Protein AF-0000000069201304 (afdb_homodimer)

Organism: Paramecium tetraurelia (NCBI:txid5888)

Nearest PDB structures (foldseek):
  6byj-assembly1_A  TM=9.116E-01  e=1.321E-05  Homo sapiens
  6gkf-assembly4_G  TM=9.014E-01  e=2.054E-05  Homo sapiens
  6gkf-assembly2_D  TM=9.172E-01  e=4.208E-05  Homo sapiens
  6fel-assembly2_C  TM=9.164E-01  e=5.248E-05  Homo sapiens
  6gkf-assembly1_B  TM=9.119E-01  e=4.700E-05  Homo sapiens

pLDDT: mean 78.88, std 18.24, range [38.09, 96.44]

Radius of gyration: 20.87 Å; Cα contacts (8 Å, |Δi|>4): 169; chains: 2; bounding box: 48×59×36 Å

Solvent-accessible surface area (backbone atoms only — not comparable to full-atom values): 13575 Å² total; per-residue (Å²): 129,52,73,63,56,48,31,52,50,49,28,52,52,22,55,73,35,67,36,26,65,59,16,38,55,32,43,50,52,50,56,66,71,66,61,84,72,51,74,66,53,49,49,48,46,50,50,21,56,52,55,50,39,41,60,38,53,50,22,47,54,48,48,50,54,52,49,55,60,42,67,74,39,92,74,56,76,60,53,64,61,56,56,65,50,46,58,69,49,41,56,63,48,49,56,45,62,67,60,47,64,69,78,78,62,66,82,67,52,68,65,54,56,50,51,51,54,56,49,73,67,105,129,53,72,64,56,48,30,52,50,48,28,51,52,22,55,74,33,66,34,25,66,61,16,39,57,32,41,51,52,50,55,67,71,67,62,84,72,52,74,66,53,50,50,49,46,51,51,20,55,51,56,49,38,41,60,40,52,50,23,48,54,47,48,51,54,52,49,55,60,41,66,74,40,91,74,54,74,60,52,64,59,56,57,67,50,46,59,69,48,42,57,62,48,49,56,46,63,66,60,46,64,68,78,79,59,64,80,66,52,68,67,55,54,51,52,50,54,56,49,72,66,105

Structure (mmCIF, N/CA/C/O backbone):
data_AF-0000000069201304-model_v1
#
loop_
_entity.id
_entity.type
_entity.pdbx_description
1 polymer 'Chromosome undetermined scaffold_72, whole genome shotgun sequence'
#
loop_
_atom_site.group_PDB
_atom_site.id
_atom_site.type_symbol
_atom_site.label_atom_id
_atom_site.label_alt_id
_atom_site.label_comp_id
_atom_site.label_asym_id
_atom_site.label_entity_id
_atom_site.label_seq_id
_atom_site.pdbx_PDB_ins_code
_atom_site.Cartn_x
_atom_site.Cartn_y
_atom_site.Cartn_z
_atom_site.occupancy
_atom_site.B_iso_or_equiv
_atom_site.auth_seq_id
_atom_site.auth_comp_id
_atom_site.auth_asym_id
_atom_site.auth_atom_id
_atom_site.pdbx_PDB_model_num
ATOM 1 N N . MET A 1 1 ? -2.043 -30.328 -8.5 1 76.69 1 MET A N 1
ATOM 2 C CA . MET A 1 1 ? -0.928 -29.391 -8.586 1 76.69 1 MET A CA 1
ATOM 3 C C . MET A 1 1 ? 0.011 -29.562 -7.395 1 76.69 1 MET A C 1
ATOM 5 O O . MET A 1 1 ? -0.436 -29.828 -6.277 1 76.69 1 MET A O 1
ATOM 9 N N . SER A 1 2 ? 1.269 -29.594 -7.656 1 85.69 2 SER A N 1
ATOM 10 C CA . SER A 1 2 ? 2.234 -29.703 -6.57 1 85.69 2 SER A CA 1
ATOM 11 C C . SER A 1 2 ? 2.217 -28.484 -5.672 1 85.69 2 SER A C 1
ATOM 13 O O . SER A 1 2 ? 1.702 -27.422 -6.059 1 85.69 2 SER A O 1
ATOM 15 N N . THR A 1 3 ? 2.662 -28.656 -4.457 1 87.88 3 THR A N 1
ATOM 16 C CA . THR A 1 3 ? 2.748 -27.547 -3.516 1 87.88 3 THR A CA 1
ATOM 17 C C . THR A 1 3 ? 3.586 -26.406 -4.098 1 87.88 3 THR A C 1
ATOM 19 O O . THR A 1 3 ? 3.232 -25.234 -3.957 1 87.88 3 THR A O 1
ATOM 22 N N . ARG A 1 4 ? 4.602 -26.797 -4.812 1 91.06 4 ARG A N 1
ATOM 23 C CA . ARG A 1 4 ? 5.488 -25.812 -5.43 1 91.06 4 ARG A CA 1
ATOM 24 C C . ARG A 1 4 ? 4.773 -25.047 -6.535 1 91.06 4 ARG A C 1
ATOM 26 O O . ARG A 1 4 ? 4.895 -23.828 -6.629 1 91.06 4 ARG A O 1
ATOM 33 N N . ASP A 1 5 ? 4.039 -25.781 -7.344 1 91.38 5 ASP A N 1
ATOM 34 C CA . ASP A 1 5 ? 3.277 -25.172 -8.43 1 91.38 5 ASP A CA 1
ATOM 35 C C . ASP A 1 5 ? 2.209 -24.219 -7.883 1 91.38 5 ASP A C 1
ATOM 37 O O . ASP A 1 5 ? 1.949 -23.172 -8.469 1 91.38 5 ASP A O 1
ATOM 41 N N . GLU A 1 6 ? 1.675 -24.625 -6.836 1 92.69 6 GLU A N 1
ATOM 42 C CA . GLU A 1 6 ? 0.649 -23.797 -6.207 1 92.69 6 GLU A CA 1
ATOM 43 C C . GLU A 1 6 ? 1.241 -22.5 -5.672 1 92.69 6 GLU A C 1
ATOM 45 O O . GLU A 1 6 ? 0.653 -21.422 -5.84 1 92.69 6 GLU A O 1
ATOM 50 N N . LEU A 1 7 ? 2.416 -22.625 -5.016 1 93.75 7 LEU A N 1
ATOM 51 C CA . LEU A 1 7 ? 3.092 -21.453 -4.484 1 93.75 7 LEU A CA 1
ATOM 52 C C . LEU A 1 7 ? 3.486 -20.5 -5.605 1 93.75 7 LEU A C 1
ATOM 54 O O . LEU A 1 7 ? 3.354 -19.281 -5.465 1 93.75 7 LEU A O 1
ATOM 58 N N . LEU A 1 8 ? 3.928 -21.094 -6.688 1 94.5 8 LEU A N 1
ATOM 59 C CA . LEU A 1 8 ? 4.297 -20.281 -7.844 1 94.5 8 LEU A CA 1
ATOM 60 C C . LEU A 1 8 ? 3.076 -19.578 -8.43 1 94.5 8 LEU A C 1
ATOM 62 O O . LEU A 1 8 ? 3.141 -18.406 -8.773 1 94.5 8 LEU A O 1
ATOM 66 N N . TYR A 1 9 ? 1.999 -20.312 -8.484 1 94.88 9 TYR A N 1
ATOM 67 C CA . TYR A 1 9 ? 0.748 -19.75 -8.969 1 94.88 9 TYR A CA 1
ATOM 68 C C . TYR A 1 9 ? 0.288 -18.594 -8.086 1 94.88 9 TYR A C 1
ATOM 70 O O . TYR A 1 9 ? -0.099 -17.531 -8.578 1 94.88 9 TYR A O 1
ATOM 78 N N . MET A 1 10 ? 0.343 -18.734 -6.84 1 95.31 10 MET A N 1
ATOM 79 C CA . MET A 1 10 ? -0.078 -17.719 -5.891 1 95.31 10 MET A CA 1
ATOM 80 C C . MET A 1 10 ? 0.832 -16.484 -5.977 1 95.31 10 MET A C 1
ATOM 82 O O . MET A 1 10 ? 0.366 -15.359 -5.859 1 95.31 10 MET A O 1
ATOM 86 N N . ALA A 1 11 ? 2.1 -16.719 -6.145 1 95.75 11 ALA A N 1
ATOM 87 C CA . ALA A 1 11 ? 3.043 -15.617 -6.312 1 95.75 11 ALA A CA 1
ATOM 88 C C . ALA A 1 11 ? 2.68 -14.766 -7.523 1 95.75 11 ALA A C 1
ATOM 90 O O . ALA A 1 11 ? 2.68 -13.539 -7.445 1 95.75 11 ALA A O 1
ATOM 91 N N . ARG A 1 12 ? 2.32 -15.422 -8.602 1 96.38 12 ARG A N 1
ATOM 92 C CA . ARG A 1 12 ? 1.931 -14.703 -9.812 1 96.38 12 ARG A CA 1
ATOM 93 C C . ARG A 1 12 ? 0.618 -13.961 -9.609 1 96.38 12 ARG A C 1
ATOM 95 O O . ARG A 1 12 ? 0.465 -12.82 -10.062 1 96.38 12 ARG A O 1
ATOM 102 N N . LEU A 1 13 ? -0.278 -14.594 -8.922 1 96.19 13 LEU A N 1
ATOM 103 C CA . LEU A 1 13 ? -1.578 -13.992 -8.648 1 96.19 13 LEU A CA 1
ATOM 104 C C . LEU A 1 13 ? -1.429 -12.742 -7.793 1 96.19 13 LEU A C 1
ATOM 106 O O . LEU A 1 13 ? -2.047 -11.711 -8.07 1 96.19 13 LEU A O 1
ATOM 110 N N . THR A 1 14 ? -0.611 -12.844 -6.781 1 96.31 14 THR A N 1
ATOM 111 C CA . THR A 1 14 ? -0.384 -11.711 -5.895 1 96.31 14 THR A CA 1
ATOM 112 C C . THR A 1 14 ? 0.365 -10.602 -6.617 1 96.31 14 THR A C 1
ATOM 114 O O . THR A 1 14 ? 0.143 -9.414 -6.344 1 96.31 14 THR A O 1
ATOM 117 N N . GLU A 1 15 ? 1.214 -10.938 -7.531 1 96.44 15 GLU A N 1
ATOM 118 C CA . GLU A 1 15 ? 1.892 -9.938 -8.352 1 96.44 15 GLU A CA 1
ATOM 119 C C . GLU A 1 15 ? 0.901 -9.18 -9.234 1 96.44 15 GLU A C 1
ATOM 121 O O . GLU A 1 15 ? 0.917 -7.949 -9.281 1 96.44 15 GLU A O 1
ATOM 126 N N . GLN A 1 16 ? 0.012 -9.922 -9.852 1 96.38 16 GLN A N 1
ATOM 127 C CA . GLN A 1 16 ? -0.978 -9.344 -10.758 1 96.38 16 GLN A CA 1
ATOM 128 C C . GLN A 1 16 ? -1.95 -8.445 -10 1 96.38 16 GLN A C 1
ATOM 130 O O . GLN A 1 16 ? -2.467 -7.473 -10.555 1 96.38 16 GLN A O 1
ATOM 135 N N . THR A 1 17 ? -2.131 -8.719 -8.758 1 95.19 17 THR A N 1
ATOM 136 C CA . THR A 1 17 ? -3.061 -7.949 -7.941 1 95.19 17 THR A CA 1
ATOM 137 C C . THR A 1 17 ? -2.314 -6.926 -7.09 1 95.19 17 THR A C 1
ATOM 139 O O . THR A 1 17 ? -2.916 -6.254 -6.25 1 95.19 17 THR A O 1
ATOM 142 N N . GLU A 1 18 ? -1.082 -6.887 -7.141 1 94.62 18 GLU A N 1
ATOM 143 C CA . GLU A 1 18 ? -0.193 -5.945 -6.465 1 94.62 18 GLU A CA 1
ATOM 144 C C . GLU A 1 18 ? -0.254 -6.113 -4.953 1 94.62 18 GLU A C 1
ATOM 146 O O . GLU A 1 18 ? -0.234 -5.129 -4.211 1 94.62 18 GLU A O 1
ATOM 151 N N . ARG A 1 19 ? -0.499 -7.332 -4.613 1 92.75 19 ARG A N 1
ATOM 152 C CA . ARG A 1 19 ? -0.417 -7.707 -3.205 1 92.75 19 ARG A CA 1
ATOM 153 C C . ARG A 1 19 ? 0.971 -8.234 -2.859 1 92.75 19 ARG A C 1
ATOM 155 O O . ARG A 1 19 ? 1.136 -9.43 -2.594 1 92.75 19 ARG A O 1
ATOM 162 N N . PHE A 1 20 ? 1.857 -7.285 -2.729 1 91.94 20 PHE A N 1
ATOM 163 C CA . PHE A 1 20 ? 3.266 -7.66 -2.693 1 91.94 20 PHE A CA 1
ATOM 164 C C . PHE A 1 20 ? 3.654 -8.188 -1.317 1 91.94 20 PHE A C 1
ATOM 166 O O . PHE A 1 20 ? 4.512 -9.062 -1.201 1 91.94 20 PHE A O 1
ATOM 173 N N . GLU A 1 21 ? 3.041 -7.699 -0.293 1 88 21 GLU A N 1
ATOM 174 C CA . GLU A 1 21 ? 3.32 -8.258 1.026 1 88 21 GLU A CA 1
ATOM 175 C C . GLU A 1 21 ? 2.932 -9.734 1.099 1 88 21 GLU A C 1
ATOM 177 O O . GLU A 1 21 ? 3.67 -10.547 1.651 1 88 21 GLU A O 1
ATOM 182 N N . ASP A 1 22 ? 1.854 -10.023 0.541 1 90.12 22 ASP A N 1
ATOM 183 C CA . ASP A 1 22 ? 1.429 -11.414 0.462 1 90.12 22 ASP A CA 1
ATOM 184 C C . ASP A 1 22 ? 2.344 -12.219 -0.46 1 90.12 22 ASP A C 1
ATOM 186 O O . ASP A 1 22 ? 2.646 -13.383 -0.185 1 90.12 22 ASP A O 1
ATOM 190 N N . MET A 1 23 ? 2.734 -11.547 -1.548 1 93 23 MET A N 1
ATOM 191 C CA . MET A 1 23 ? 3.637 -12.188 -2.5 1 93 23 MET A CA 1
ATOM 192 C C . MET A 1 23 ? 4.91 -12.656 -1.807 1 93 23 MET A C 1
ATOM 194 O O . MET A 1 23 ? 5.379 -13.773 -2.057 1 93 23 MET A O 1
ATOM 198 N N . VAL A 1 24 ? 5.383 -11.898 -0.886 1 90.81 24 VAL A N 1
ATOM 199 C CA . VAL A 1 24 ? 6.598 -12.227 -0.153 1 90.81 24 VAL A CA 1
ATOM 200 C C . VAL A 1 24 ? 6.387 -13.508 0.653 1 90.81 24 VAL A C 1
AT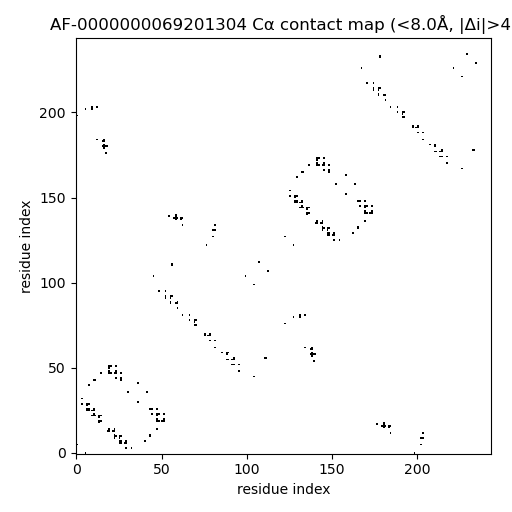OM 202 O O . VAL A 1 24 ? 7.258 -14.375 0.691 1 90.81 24 VAL A O 1
ATOM 205 N N . ASN A 1 25 ? 5.223 -13.578 1.246 1 90.62 25 ASN A N 1
ATOM 206 C CA . ASN A 1 25 ? 4.926 -14.75 2.059 1 90.62 25 ASN A CA 1
ATOM 207 C C . ASN A 1 25 ? 4.93 -16.031 1.223 1 90.62 25 ASN A C 1
ATOM 209 O O . ASN A 1 25 ? 5.473 -17.047 1.646 1 90.62 25 ASN A O 1
ATOM 213 N N . TYR A 1 26 ? 4.395 -15.977 0.011 1 92.88 26 TYR A N 1
ATOM 214 C CA . TYR A 1 26 ? 4.363 -17.141 -0.859 1 92.88 26 TYR A CA 1
ATOM 215 C C . TYR A 1 26 ? 5.754 -17.469 -1.385 1 92.88 26 TYR A C 1
ATOM 217 O O . TYR A 1 26 ? 6.129 -18.641 -1.485 1 92.88 26 TYR A O 1
ATOM 225 N N . ILE A 1 27 ? 6.535 -16.438 -1.734 1 91.25 27 ILE A N 1
ATOM 226 C CA . ILE A 1 27 ? 7.883 -16.625 -2.256 1 91.25 27 ILE A CA 1
ATOM 227 C C . ILE A 1 27 ? 8.781 -17.203 -1.164 1 91.25 27 ILE A C 1
ATOM 229 O O . ILE A 1 27 ? 9.617 -18.078 -1.433 1 91.25 27 ILE A O 1
ATOM 233 N N . LYS A 1 28 ? 8.586 -16.828 0.073 1 88.5 28 LYS A N 1
ATOM 234 C CA . LYS A 1 28 ? 9.336 -17.375 1.194 1 88.5 28 LYS A CA 1
ATOM 235 C C . LYS A 1 28 ? 9.078 -18.875 1.354 1 88.5 28 LYS A C 1
ATOM 237 O O . LYS A 1 28 ? 10 -19.656 1.599 1 88.5 28 LYS A O 1
ATOM 242 N N . GLN A 1 29 ? 7.848 -19.156 1.239 1 91.62 29 GLN A N 1
ATOM 243 C CA . GLN A 1 29 ? 7.48 -20.562 1.315 1 91.62 29 GLN A CA 1
ATOM 244 C C . GLN A 1 29 ? 8.094 -21.359 0.164 1 91.62 29 GLN A C 1
ATOM 246 O O . GLN A 1 29 ? 8.539 -22.484 0.351 1 91.62 29 GLN A O 1
ATOM 251 N N . LEU A 1 30 ? 8.094 -20.781 -1 1 90.06 30 LEU A N 1
ATOM 252 C CA . LEU A 1 30 ? 8.688 -21.406 -2.174 1 90.06 30 LEU A CA 1
ATOM 253 C C . LEU A 1 30 ? 10.172 -21.672 -1.95 1 90.06 30 LEU A C 1
ATOM 255 O O . LEU A 1 30 ? 10.672 -22.75 -2.293 1 90.06 30 LEU A O 1
ATOM 259 N N . VAL A 1 31 ? 10.844 -20.766 -1.388 1 87.69 31 VAL A N 1
ATOM 260 C CA . VAL A 1 31 ? 12.273 -20.891 -1.106 1 87.69 31 VAL A CA 1
ATOM 261 C C . VAL A 1 31 ? 12.5 -21.953 -0.037 1 87.69 31 VAL A C 1
ATOM 263 O O . VAL A 1 31 ? 13.477 -22.703 -0.099 1 87.69 31 VAL A O 1
ATOM 266 N N . SER A 1 32 ? 11.562 -22.016 0.907 1 87.88 32 SER A N 1
ATOM 267 C CA . SER A 1 32 ? 11.711 -22.906 2.047 1 87.88 32 SER A CA 1
ATOM 268 C C . SER A 1 32 ? 11.562 -24.359 1.624 1 87.88 32 SER A C 1
ATOM 270 O O . SER A 1 32 ? 11.961 -25.266 2.355 1 87.88 32 SER A O 1
ATOM 272 N N . VAL A 1 33 ? 10.984 -24.594 0.465 1 83.5 33 VAL A N 1
ATOM 273 C CA . VAL A 1 33 ? 10.844 -25.969 -0.035 1 83.5 33 VAL A CA 1
ATOM 274 C C . VAL A 1 33 ? 12.219 -26.578 -0.248 1 83.5 33 VAL A C 1
ATOM 276 O O . VAL A 1 33 ? 12.383 -27.797 -0.137 1 83.5 33 VAL A O 1
ATOM 279 N N . GLY A 1 34 ? 13.297 -25.797 -0.43 1 76.31 34 GLY A N 1
ATOM 280 C CA . GLY A 1 34 ? 14.672 -26.281 -0.396 1 76.31 34 GLY A CA 1
ATOM 281 C C . GLY A 1 34 ? 15.227 -26.609 -1.771 1 76.31 34 GLY A C 1
ATOM 282 O O . GLY A 1 34 ? 16.406 -26.953 -1.908 1 76.31 34 GLY A O 1
ATOM 283 N N . GLN A 1 35 ? 14.531 -26.594 -2.832 1 84.44 35 GLN A N 1
ATOM 284 C CA . GLN A 1 35 ? 15.023 -26.828 -4.184 1 84.44 35 GLN A CA 1
ATOM 285 C C . GLN A 1 35 ? 15.609 -25.562 -4.797 1 84.44 35 GLN A C 1
ATOM 287 O O . GLN A 1 35 ? 15.273 -24.453 -4.375 1 84.44 35 GLN A O 1
ATOM 292 N N . GLU A 1 36 ? 16.5 -25.781 -5.676 1 88.69 36 GLU A N 1
ATOM 293 C CA . GLU A 1 36 ? 17.047 -24.641 -6.402 1 88.69 36 GLU A CA 1
ATOM 294 C C . GLU A 1 36 ? 15.961 -23.891 -7.16 1 88.69 36 GLU A C 1
ATOM 296 O O . GLU A 1 36 ? 15.078 -24.5 -7.762 1 88.69 36 GLU A O 1
ATOM 301 N N . LEU A 1 37 ? 16.109 -22.625 -7.09 1 88.81 37 LEU A N 1
ATOM 302 C CA . LEU A 1 37 ? 15.117 -21.781 -7.754 1 88.81 37 LEU A CA 1
ATOM 303 C C . LEU A 1 37 ? 15.406 -21.688 -9.25 1 88.81 37 LEU A C 1
ATOM 305 O O . LEU A 1 37 ? 16.562 -21.562 -9.656 1 88.81 37 LEU A O 1
ATOM 309 N N . SER A 1 38 ? 14.344 -21.828 -10.062 1 90.88 38 SER A N 1
ATOM 310 C CA . SER A 1 38 ? 14.469 -21.531 -11.484 1 90.88 38 SER A CA 1
ATOM 311 C C . SER A 1 38 ? 14.711 -20.047 -11.727 1 90.88 38 SER A C 1
ATOM 313 O O . SER A 1 38 ? 14.609 -19.234 -10.805 1 90.88 38 SER A O 1
ATOM 315 N N . VAL A 1 39 ? 14.992 -19.688 -12.953 1 91.94 39 VAL A N 1
ATOM 316 C CA . VAL A 1 39 ? 15.219 -18.297 -13.32 1 91.94 39 VAL A CA 1
ATOM 317 C C . VAL A 1 39 ? 13.953 -17.484 -13.062 1 91.94 39 VAL A C 1
ATOM 319 O O . VAL A 1 39 ? 14.016 -16.391 -12.492 1 91.94 39 VAL A O 1
ATOM 322 N N . GLU A 1 40 ? 12.875 -18 -13.312 1 92.06 40 GLU A N 1
ATOM 323 C CA . GLU A 1 40 ? 11.594 -17.344 -13.117 1 92.06 40 GLU A CA 1
ATOM 324 C C . GLU A 1 40 ? 11.305 -17.125 -11.633 1 92.06 40 GLU A C 1
ATOM 326 O O . GLU A 1 40 ? 10.867 -16.047 -11.227 1 92.06 40 GLU A O 1
ATOM 331 N N . GLU A 1 41 ? 11.586 -18.078 -10.891 1 88.81 41 GLU A N 1
ATOM 332 C CA . GLU A 1 41 ? 11.344 -18 -9.453 1 88.81 41 GLU A CA 1
ATOM 333 C C . GLU A 1 41 ? 12.258 -16.969 -8.789 1 88.81 41 GLU A C 1
ATOM 335 O O . GLU A 1 41 ? 11.828 -16.234 -7.898 1 88.81 41 GLU A O 1
ATOM 340 N N . ARG A 1 42 ? 13.453 -16.938 -9.266 1 90.19 42 ARG A N 1
ATOM 341 C CA . ARG A 1 42 ? 14.391 -15.93 -8.766 1 90.19 42 ARG A CA 1
ATOM 342 C C . ARG A 1 42 ? 13.914 -14.523 -9.102 1 90.19 42 ARG A C 1
ATOM 344 O O . ARG A 1 42 ? 14 -13.617 -8.273 1 90.19 42 ARG A O 1
ATOM 351 N N . ASN A 1 43 ? 13.43 -14.438 -10.266 1 91.75 43 ASN A N 1
ATOM 352 C CA . ASN A 1 43 ? 12.898 -13.141 -10.688 1 91.75 43 ASN A CA 1
ATOM 353 C C . ASN A 1 43 ? 11.695 -12.734 -9.836 1 91.75 43 ASN A C 1
ATOM 355 O O . ASN A 1 43 ? 11.578 -11.57 -9.438 1 91.75 43 ASN A O 1
ATOM 359 N N . LEU A 1 44 ? 10.859 -13.656 -9.531 1 92.81 44 LEU A N 1
ATOM 360 C CA . LEU A 1 44 ? 9.672 -13.383 -8.727 1 92.81 44 LEU A CA 1
ATOM 361 C C . LEU A 1 44 ? 10.062 -13 -7.305 1 92.81 44 LEU A C 1
ATOM 363 O O . LEU A 1 44 ? 9.438 -12.133 -6.695 1 92.81 44 LEU A O 1
ATOM 367 N N . LEU A 1 45 ? 11.047 -13.68 -6.816 1 89.56 45 LEU A N 1
ATOM 368 C CA . LEU A 1 45 ? 11.578 -13.359 -5.496 1 89.56 45 LEU A CA 1
ATOM 369 C C . LEU A 1 45 ? 12.062 -11.914 -5.441 1 89.56 45 LEU A C 1
ATOM 371 O O . LEU A 1 45 ? 11.711 -11.172 -4.523 1 89.56 45 LEU A O 1
ATOM 375 N N . SER A 1 46 ? 12.727 -11.531 -6.445 1 88.5 46 SER A N 1
ATOM 376 C CA . SER A 1 46 ? 13.242 -10.172 -6.531 1 88.5 46 SER A CA 1
ATOM 377 C C . SER A 1 46 ? 12.102 -9.156 -6.621 1 88.5 46 SER A C 1
ATOM 379 O O . SER A 1 46 ? 12.117 -8.141 -5.926 1 88.5 46 SER A O 1
ATOM 381 N N . VAL A 1 47 ? 11.172 -9.477 -7.422 1 92.75 47 VAL A N 1
ATOM 382 C CA . VAL A 1 47 ? 10.031 -8.594 -7.637 1 92.75 47 VAL A CA 1
ATOM 383 C C . VAL A 1 47 ? 9.25 -8.43 -6.332 1 92.75 47 VAL A C 1
ATOM 385 O O . VAL A 1 47 ? 8.883 -7.316 -5.957 1 92.75 47 VAL A O 1
ATOM 388 N N . ALA A 1 48 ? 9.055 -9.469 -5.609 1 90.62 48 ALA A N 1
ATOM 389 C CA . ALA A 1 48 ? 8.289 -9.453 -4.363 1 90.62 48 ALA A CA 1
ATOM 390 C C . ALA A 1 48 ? 8.93 -8.516 -3.34 1 90.62 48 ALA A C 1
ATOM 392 O O . ALA A 1 48 ? 8.258 -7.645 -2.787 1 90.62 48 ALA A O 1
ATOM 393 N N . TYR A 1 49 ? 10.172 -8.617 -3.225 1 85.06 49 TYR A N 1
ATOM 394 C CA . TYR A 1 49 ? 10.859 -7.832 -2.205 1 85.06 49 TYR A CA 1
ATOM 395 C C . TYR A 1 49 ? 10.992 -6.379 -2.637 1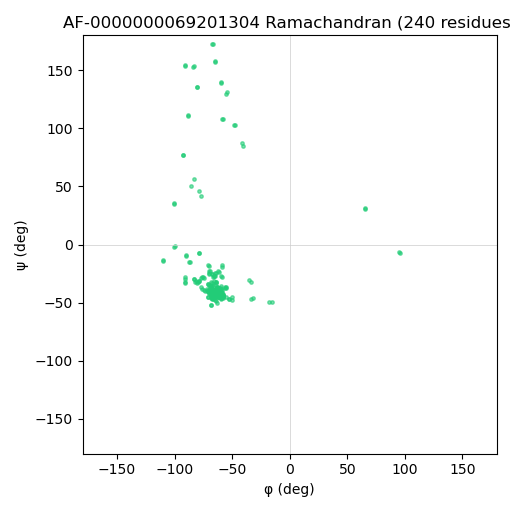 85.06 49 TYR A C 1
ATOM 397 O O . TYR A 1 49 ? 10.82 -5.465 -1.824 1 85.06 49 TYR A O 1
ATOM 405 N N . LYS A 1 50 ? 11.227 -6.195 -3.84 1 87.25 50 LYS A N 1
ATOM 406 C CA . LYS A 1 50 ? 11.375 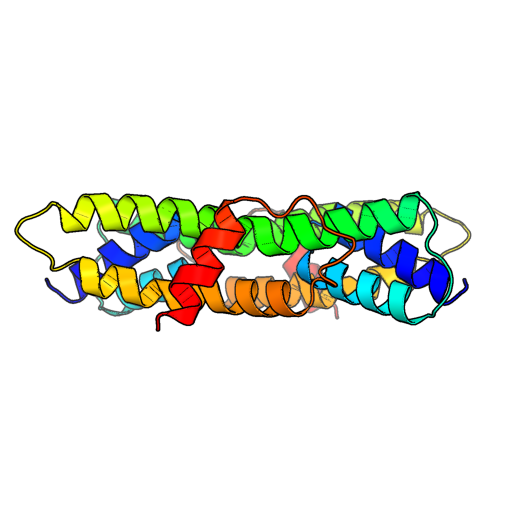-4.84 -4.359 1 87.25 50 LYS A CA 1
ATOM 407 C C . LYS A 1 50 ? 10.094 -4.031 -4.172 1 87.25 50 LYS A C 1
ATOM 409 O O . LYS A 1 50 ? 10.125 -2.918 -3.646 1 87.25 50 LYS A O 1
ATOM 414 N N . ASN A 1 51 ? 9 -4.625 -4.461 1 90.56 51 ASN A N 1
ATOM 415 C CA . ASN A 1 51 ? 7.727 -3.91 -4.441 1 90.56 51 ASN A CA 1
ATOM 416 C C . ASN A 1 51 ? 7.145 -3.84 -3.031 1 90.56 51 ASN A C 1
ATOM 418 O O . ASN A 1 51 ? 6.434 -2.889 -2.695 1 90.56 51 ASN A O 1
ATOM 422 N N . SER A 1 52 ? 7.473 -4.848 -2.262 1 87.62 52 SER A N 1
ATOM 423 C CA . SER A 1 52 ? 6.953 -4.832 -0.898 1 87.62 52 SER A CA 1
ATOM 424 C C . SER A 1 52 ? 7.52 -3.664 -0.103 1 87.62 52 SER A C 1
ATOM 426 O O . SER A 1 52 ? 6.871 -3.154 0.812 1 87.62 52 SER A O 1
ATOM 428 N N . ILE A 1 53 ? 8.688 -3.164 -0.488 1 85.44 53 ILE A N 1
ATOM 429 C CA . ILE A 1 53 ? 9.312 -2.109 0.301 1 85.44 53 ILE A CA 1
ATOM 430 C C . ILE A 1 53 ? 9.281 -0.795 -0.477 1 85.44 53 ILE A C 1
ATOM 432 O O . ILE A 1 53 ? 9.516 0.275 0.089 1 85.44 53 ILE A O 1
ATOM 436 N N . GLY A 1 54 ? 8.984 -0.933 -1.708 1 88 54 GLY A N 1
ATOM 437 C CA . GLY A 1 54 ? 9.062 0.227 -2.582 1 88 54 GLY A CA 1
ATOM 438 C C . GLY A 1 54 ? 8.289 1.423 -2.061 1 88 54 GLY A C 1
ATOM 439 O O . GLY A 1 54 ? 8.805 2.543 -2.045 1 88 54 GLY A O 1
ATOM 440 N N . GLY A 1 55 ? 7.055 1.201 -1.626 1 87.88 55 GLY A N 1
ATOM 441 C CA . GLY A 1 55 ? 6.254 2.283 -1.078 1 87.88 55 GLY A CA 1
ATOM 442 C C . GLY A 1 55 ? 6.891 2.943 0.132 1 87.88 55 GLY A C 1
ATOM 443 O O . GLY A 1 55 ? 6.871 4.168 0.258 1 87.88 55 GLY A O 1
ATOM 444 N N . ARG A 1 56 ? 7.406 2.211 0.905 1 86.12 56 ARG A N 1
ATOM 445 C CA . ARG A 1 56 ? 8.031 2.729 2.117 1 86.12 56 ARG A CA 1
ATOM 446 C C . ARG A 1 56 ? 9.305 3.494 1.79 1 86.12 56 ARG A C 1
ATOM 448 O O . ARG A 1 56 ? 9.594 4.527 2.4 1 86.12 56 ARG A O 1
ATOM 455 N N . ARG A 1 57 ? 10.023 2.955 0.869 1 84.94 57 ARG A N 1
ATOM 456 C CA . ARG A 1 57 ? 11.234 3.646 0.43 1 84.94 57 ARG A CA 1
ATOM 457 C C . ARG A 1 57 ? 10.898 5.027 -0.125 1 84.94 57 ARG A C 1
ATOM 459 O O . ARG A 1 57 ? 11.547 6.016 0.227 1 84.94 57 ARG A O 1
ATOM 466 N N . THR A 1 58 ? 9.898 4.992 -0.945 1 91.06 58 THR A N 1
ATOM 467 C CA . THR A 1 58 ? 9.461 6.254 -1.531 1 91.06 58 THR A CA 1
ATOM 468 C C . THR A 1 58 ? 8.977 7.215 -0.449 1 91.06 58 THR A C 1
ATOM 470 O O . THR A 1 58 ? 9.336 8.391 -0.449 1 91.06 58 THR A O 1
ATOM 473 N N . ALA A 1 59 ? 8.195 6.707 0.442 1 91.75 59 ALA A N 1
ATOM 474 C CA . ALA A 1 59 ? 7.68 7.512 1.546 1 91.75 59 ALA A CA 1
ATOM 475 C C . ALA A 1 59 ? 8.82 8.094 2.379 1 91.75 59 ALA A C 1
ATOM 477 O O . ALA A 1 59 ? 8.781 9.258 2.766 1 91.75 59 ALA A O 1
ATOM 478 N N . TRP A 1 60 ? 9.758 7.348 2.543 1 88.88 60 TRP A N 1
ATOM 479 C CA . TRP A 1 60 ? 10.906 7.773 3.34 1 88.88 60 TRP A CA 1
ATOM 480 C C . TRP A 1 60 ? 11.664 8.898 2.645 1 88.88 60 TRP A C 1
ATOM 482 O O . TRP A 1 60 ? 12.062 9.875 3.283 1 88.88 60 TRP A O 1
ATOM 492 N N . ARG A 1 61 ? 11.859 8.688 1.428 1 91.94 61 ARG A N 1
ATOM 493 C CA . ARG A 1 61 ? 12.562 9.711 0.661 1 91.94 61 ARG A CA 1
ATOM 494 C C . ARG A 1 61 ? 11.812 11.039 0.716 1 91.94 61 ARG A C 1
ATOM 496 O O . ARG A 1 61 ? 12.414 12.086 0.965 1 91.94 61 ARG A O 1
ATOM 503 N N . VAL A 1 62 ? 10.516 11 0.531 1 95.44 62 VAL A N 1
ATOM 504 C CA . VAL A 1 62 ? 9.68 12.195 0.542 1 95.44 62 VAL A CA 1
ATOM 505 C C . VAL A 1 62 ? 9.695 12.82 1.934 1 95.44 62 VAL A C 1
ATOM 507 O O . VAL A 1 62 ? 9.883 14.031 2.074 1 95.44 62 VAL A O 1
ATOM 510 N N . LEU A 1 63 ? 9.586 11.984 2.908 1 93.06 63 LEU A N 1
ATOM 511 C CA . LEU A 1 63 ? 9.555 12.461 4.289 1 93.06 63 LEU A CA 1
ATOM 512 C C . LEU A 1 63 ? 10.867 13.148 4.66 1 93.06 63 LEU A C 1
ATOM 514 O O . LEU A 1 63 ? 10.859 14.195 5.305 1 93.06 63 LEU A O 1
ATOM 518 N N . SER A 1 64 ? 11.938 12.578 4.258 1 89.44 64 SER A N 1
ATOM 519 C CA . SER A 1 64 ? 13.258 13.133 4.535 1 89.44 64 SER A CA 1
ATOM 520 C C . SER A 1 64 ? 13.414 14.508 3.889 1 89.44 64 SER A C 1
ATOM 522 O O . SER A 1 64 ? 13.977 15.422 4.496 1 89.44 64 SER A O 1
ATOM 524 N N . SER A 1 65 ? 12.953 14.594 2.688 1 93.44 65 SER A N 1
ATOM 525 C CA . SER A 1 65 ? 13.008 15.867 1.979 1 93.44 65 SER A CA 1
ATOM 526 C C . SER A 1 65 ? 12.219 16.938 2.713 1 93.44 65 SER A C 1
ATOM 528 O O . SER A 1 65 ? 12.695 18.078 2.871 1 93.44 65 SER A O 1
ATOM 530 N N . ILE A 1 66 ? 11.062 16.656 3.166 1 94 66 ILE A N 1
ATOM 531 C CA . ILE A 1 66 ? 10.203 17.594 3.883 1 94 66 ILE A CA 1
ATOM 532 C C . ILE A 1 66 ? 10.859 17.984 5.207 1 94 66 ILE A C 1
ATOM 534 O O . ILE A 1 66 ? 10.828 19.141 5.602 1 94 66 ILE A O 1
ATOM 538 N N . GLU A 1 67 ? 11.359 16.969 5.871 1 91.5 67 GLU A N 1
ATOM 539 C CA . GLU A 1 67 ? 12.023 17.219 7.148 1 91.5 67 GLU A CA 1
ATOM 540 C C . GLU A 1 67 ? 13.188 18.188 6.984 1 91.5 67 GLU A C 1
ATOM 542 O O . GLU A 1 67 ? 13.359 19.094 7.797 1 91.5 67 GLU A O 1
ATOM 547 N N . ASN A 1 68 ? 13.969 18 5.969 1 91.19 68 ASN A N 1
ATOM 548 C CA . ASN A 1 68 ? 15.109 18.875 5.691 1 91.19 68 ASN A CA 1
ATOM 549 C C . ASN A 1 68 ? 14.656 20.312 5.441 1 91.19 68 ASN A C 1
ATOM 551 O O . ASN A 1 68 ? 15.297 21.25 5.914 1 91.19 68 ASN A O 1
ATOM 555 N N . LYS A 1 69 ? 13.57 20.469 4.672 1 91.69 69 LYS A N 1
ATOM 556 C CA . LYS A 1 69 ? 13.016 21.797 4.402 1 91.69 69 LYS A CA 1
ATOM 557 C C . LYS A 1 69 ? 12.523 22.453 5.688 1 91.69 69 LYS A C 1
ATOM 559 O O . LYS A 1 69 ? 12.695 23.672 5.879 1 91.69 69 LYS A O 1
ATOM 564 N N . GLU A 1 70 ? 12 21.672 6.52 1 91.69 70 GLU A N 1
ATOM 565 C CA . GLU A 1 70 ? 11.477 22.172 7.785 1 91.69 70 GLU A CA 1
ATOM 566 C C . GLU A 1 70 ? 12.609 22.531 8.742 1 91.69 70 GLU A C 1
ATOM 568 O O . GLU A 1 70 ? 12.484 23.484 9.523 1 91.69 70 GLU A O 1
ATOM 573 N N . GLU A 1 71 ? 13.602 21.75 8.773 1 88.81 71 GLU A N 1
ATOM 574 C CA . GLU A 1 71 ? 14.742 21.984 9.641 1 88.81 71 GLU A CA 1
ATOM 575 C C . GLU A 1 71 ? 15.391 23.344 9.352 1 88.81 71 GLU A C 1
ATOM 577 O O . GLU A 1 71 ? 15.953 23.969 10.25 1 88.81 71 GLU A O 1
ATOM 582 N N . GLY A 1 72 ? 15.281 23.812 8.141 1 85.31 72 GLY A N 1
ATOM 583 C CA . GLY A 1 72 ? 15.859 25.078 7.75 1 85.31 72 GLY A CA 1
ATOM 584 C C . GLY A 1 72 ? 15.031 26.281 8.195 1 85.31 72 GLY A C 1
ATOM 585 O O . GLY A 1 72 ? 15.508 27.422 8.164 1 85.31 72 GLY A O 1
ATOM 586 N N . LYS A 1 73 ? 13.852 25.969 8.727 1 85.62 73 LYS A N 1
ATOM 587 C CA . LYS A 1 73 ? 12.969 27.047 9.148 1 85.62 73 LYS A CA 1
ATOM 588 C C . LYS A 1 73 ? 13.211 27.422 10.609 1 85.62 73 LYS A C 1
ATOM 590 O O . LYS A 1 73 ? 13.758 26.625 11.375 1 85.62 73 LYS A O 1
ATOM 595 N N . VAL A 1 74 ? 12.891 28.641 10.922 1 81.94 74 VAL A N 1
ATOM 596 C CA . VAL A 1 74 ? 13.062 29.156 12.281 1 81.94 74 VAL A CA 1
ATOM 597 C C . VAL A 1 74 ? 12.086 28.453 13.219 1 81.94 74 VAL A C 1
ATOM 599 O O . VAL A 1 74 ? 12.477 28 14.297 1 81.94 74 VAL A O 1
ATOM 602 N N . GLN A 1 75 ? 10.727 28.328 12.812 1 76.75 75 GLN A N 1
ATOM 603 C CA . GLN A 1 75 ? 9.703 27.641 13.594 1 76.75 75 GLN A CA 1
ATOM 604 C C . GLN A 1 75 ? 9.664 26.156 13.25 1 76.75 75 GLN A C 1
ATOM 606 O O . GLN A 1 75 ? 9.32 25.781 12.125 1 76.75 75 GLN A O 1
ATOM 611 N N . LYS A 1 76 ? 10.102 25.375 14.266 1 78.19 76 LYS A N 1
ATOM 612 C CA . LYS A 1 76 ? 10.258 23.938 14.039 1 78.19 76 LYS A CA 1
ATOM 613 C C . LYS A 1 76 ? 9.07 23.156 14.609 1 78.19 76 LYS A C 1
ATOM 615 O O . LYS A 1 76 ? 9.242 22.047 15.117 1 78.19 76 LYS A O 1
ATOM 620 N N . SER A 1 77 ? 7.922 23.781 14.508 1 81.81 77 SER A N 1
ATOM 621 C CA . SER A 1 77 ? 6.746 23.188 15.133 1 81.81 77 SER A CA 1
ATOM 622 C C . SER A 1 77 ? 6.348 21.891 14.438 1 81.81 77 SER A C 1
ATOM 624 O O . SER A 1 77 ? 5.828 20.969 15.07 1 81.81 77 SER A O 1
ATOM 626 N N . HIS A 1 78 ? 6.766 21.844 13.156 1 90.5 78 HIS A N 1
ATOM 627 C CA . HIS A 1 78 ? 6.289 20.703 12.375 1 90.5 78 HIS A CA 1
ATOM 628 C C . HIS A 1 78 ? 7.246 19.516 12.484 1 90.5 78 HIS A C 1
ATOM 630 O O . HIS A 1 78 ? 6.887 18.391 12.156 1 90.5 78 HIS A O 1
ATOM 636 N N . ILE A 1 79 ? 8.406 19.766 13.062 1 89.75 79 ILE A N 1
ATOM 637 C CA . ILE A 1 79 ? 9.438 18.734 13.094 1 89.75 79 ILE A CA 1
ATOM 638 C C . ILE A 1 79 ? 8.969 17.562 13.961 1 89.75 79 ILE A C 1
ATOM 640 O O . ILE A 1 79 ? 9.148 16.391 13.602 1 89.75 79 ILE A O 1
ATOM 644 N N . LEU A 1 80 ? 8.43 17.859 15.039 1 87.81 80 LEU A N 1
ATOM 645 C CA . LEU A 1 80 ? 7.945 16.828 15.945 1 87.81 80 LEU A CA 1
ATOM 646 C C . LEU A 1 80 ? 6.852 15.992 15.281 1 87.81 80 LEU A C 1
ATOM 648 O O . LEU A 1 80 ? 6.781 14.781 15.484 1 87.81 80 LEU A O 1
ATOM 652 N N . LEU A 1 81 ? 6.012 16.641 14.523 1 90.44 81 LEU A N 1
ATOM 653 C CA . LEU A 1 81 ? 4.934 15.945 13.828 1 90.44 81 LEU A CA 1
ATOM 654 C C . LEU A 1 81 ? 5.484 15.023 12.75 1 90.44 81 LEU A C 1
ATOM 656 O O . LEU A 1 81 ? 5.02 13.891 12.594 1 90.44 81 LEU A O 1
ATOM 660 N N . ILE A 1 82 ? 6.453 15.5 12.086 1 92.88 82 ILE A N 1
ATOM 661 C CA . ILE A 1 82 ? 7.105 14.719 11.039 1 92.88 82 ILE A CA 1
ATOM 662 C C . ILE A 1 82 ? 7.719 13.461 11.648 1 92.88 82 ILE A C 1
ATOM 664 O O . ILE A 1 82 ? 7.594 12.367 11.094 1 92.88 82 ILE A O 1
ATOM 668 N N . GLN A 1 83 ? 8.25 13.578 12.805 1 88.5 83 GLN A N 1
ATOM 669 C CA . GLN A 1 83 ? 8.93 12.477 13.477 1 88.5 83 GLN A CA 1
ATOM 670 C C . GLN A 1 83 ? 7.938 11.398 13.906 1 88.5 83 GLN A C 1
ATOM 672 O O . GLN A 1 83 ? 8.297 10.234 14.039 1 88.5 83 GLN A O 1
ATOM 677 N N . LYS A 1 84 ? 6.742 11.719 14.047 1 86.81 84 LYS A N 1
ATOM 678 C CA . LYS A 1 84 ? 5.711 10.766 14.445 1 86.81 84 LYS A CA 1
ATOM 679 C C . LYS A 1 84 ? 5.418 9.773 13.328 1 86.81 84 LYS A C 1
ATOM 681 O O . LYS A 1 84 ? 4.926 8.672 13.586 1 86.81 84 LYS A O 1
ATOM 686 N N . LEU A 1 85 ? 5.688 10.188 12.156 1 87.56 85 LEU A N 1
ATOM 687 C CA . LEU A 1 85 ? 5.352 9.336 11.023 1 87.56 85 LEU A CA 1
ATOM 688 C C . LEU A 1 85 ? 6.484 8.359 10.719 1 87.56 85 LEU A C 1
ATOM 690 O O . LEU A 1 85 ? 6.27 7.336 10.062 1 87.56 85 LEU A O 1
ATOM 694 N N . VAL A 1 86 ? 7.625 8.578 11.234 1 84.81 86 VAL A N 1
ATOM 695 C CA . VAL A 1 86 ? 8.852 7.855 10.891 1 84.81 86 VAL A CA 1
ATOM 696 C C . VAL A 1 86 ? 8.727 6.398 11.328 1 84.81 86 VAL A C 1
ATOM 698 O O . VAL A 1 86 ? 8.992 5.484 10.539 1 84.81 86 VAL A O 1
ATOM 701 N N . PRO A 1 87 ? 8.258 6.137 12.461 1 79.5 87 PRO A N 1
ATOM 702 C CA . PRO A 1 87 ? 8.172 4.742 12.898 1 79.5 87 PRO A CA 1
ATOM 703 C C . PRO A 1 87 ? 7.23 3.904 12.039 1 79.5 87 PRO A C 1
ATOM 705 O O . PRO A 1 87 ? 7.496 2.723 11.797 1 79.5 87 PRO A O 1
ATOM 708 N N . TYR A 1 88 ? 6.238 4.516 11.57 1 76.19 88 TYR A N 1
ATOM 709 C CA . TYR A 1 88 ? 5.281 3.793 10.742 1 76.19 88 TYR A CA 1
ATOM 710 C C . TYR A 1 88 ? 5.898 3.402 9.406 1 76.19 88 TYR A C 1
ATOM 712 O O . TYR A 1 88 ? 5.684 2.291 8.914 1 76.19 88 TYR A O 1
ATOM 720 N N . ILE A 1 89 ? 6.617 4.293 8.953 1 82 89 ILE A N 1
ATOM 721 C CA . ILE A 1 89 ? 7.227 4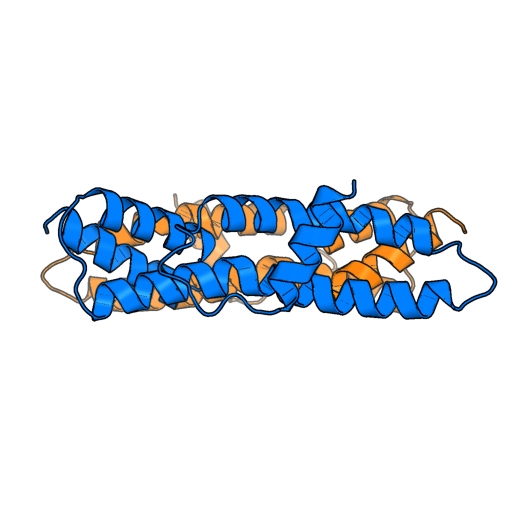.086 7.641 1 82 89 ILE A CA 1
ATOM 722 C C . ILE A 1 89 ? 8.383 3.102 7.758 1 82 89 ILE A C 1
ATOM 724 O O . ILE A 1 89 ? 8.547 2.219 6.914 1 82 89 ILE A O 1
ATOM 728 N N . ASN A 1 90 ? 9.016 3.051 8.938 1 75.44 90 ASN A N 1
ATOM 729 C CA . ASN A 1 90 ? 10.242 2.279 9.109 1 75.44 90 ASN A CA 1
ATOM 730 C C . ASN A 1 90 ? 9.945 0.85 9.555 1 75.44 90 ASN A C 1
ATOM 732 O O . ASN A 1 90 ? 10.727 -0.063 9.289 1 75.44 90 ASN A O 1
ATOM 736 N N . SER A 1 91 ? 8.953 0.684 10.281 1 71.75 91 SER A N 1
ATOM 737 C CA . SER A 1 91 ? 8.695 -0.636 10.844 1 71.75 91 SER A CA 1
ATOM 738 C C . SER A 1 91 ? 8.742 -1.718 9.773 1 71.75 91 SER A C 1
ATOM 740 O O . SER A 1 91 ? 9.352 -2.77 9.969 1 71.75 91 SER A O 1
ATOM 742 N N . SER A 1 92 ? 8.125 -1.56 8.68 1 62.5 92 SER A N 1
ATOM 743 C CA . SER A 1 92 ? 8.062 -2.602 7.66 1 62.5 92 SER A CA 1
ATOM 744 C C . SER A 1 92 ? 9.391 -2.738 6.922 1 62.5 92 SER A C 1
ATOM 746 O O . SER A 1 92 ? 9.773 -3.838 6.52 1 62.5 92 SER A O 1
ATOM 748 N N . LEU A 1 93 ? 10.086 -1.706 6.848 1 62.59 93 LEU A N 1
ATOM 749 C CA . LEU A 1 93 ? 11.359 -1.664 6.148 1 62.59 93 LEU A CA 1
ATOM 750 C C . LEU A 1 93 ? 12.414 -2.469 6.898 1 62.59 93 LEU A C 1
ATOM 752 O O . LEU A 1 93 ? 13.18 -3.219 6.285 1 62.59 93 LEU A O 1
ATOM 756 N N . PHE A 1 94 ? 12.25 -2.387 8.148 1 58.72 94 PHE A N 1
ATOM 757 C CA . PHE A 1 94 ? 13.234 -3.082 8.969 1 58.72 94 PHE A CA 1
ATOM 758 C C . PHE A 1 94 ? 13.062 -4.59 8.859 1 58.72 94 PHE A C 1
ATOM 760 O O . PHE A 1 94 ? 14.039 -5.328 8.766 1 58.72 94 PHE A O 1
ATOM 767 N N . ASP A 1 95 ? 11.898 -4.98 8.945 1 57.59 95 ASP A N 1
ATOM 768 C CA . ASP A 1 95 ? 11.656 -6.418 8.859 1 57.59 95 ASP A CA 1
ATOM 769 C C . ASP A 1 95 ? 12.141 -6.98 7.527 1 57.59 95 ASP A C 1
ATOM 771 O O . ASP A 1 95 ? 12.664 -8.094 7.469 1 57.59 95 ASP A O 1
ATOM 775 N N . TYR A 1 96 ? 11.984 -6.223 6.598 1 57.03 96 TYR A N 1
ATOM 776 C CA . TYR A 1 96 ? 12.43 -6.609 5.266 1 57.03 96 TYR A CA 1
ATOM 777 C C . TYR A 1 96 ? 13.953 -6.719 5.215 1 57.03 96 TYR A C 1
ATOM 779 O O . TYR A 1 96 ? 14.492 -7.676 4.66 1 57.03 96 TYR A O 1
ATOM 787 N N . PHE A 1 97 ? 14.477 -5.715 5.75 1 54.78 97 PHE A N 1
ATOM 788 C CA . PHE A 1 97 ? 15.938 -5.719 5.695 1 54.78 97 PHE A CA 1
ATOM 789 C C . PHE A 1 97 ? 16.5 -6.844 6.555 1 54.78 97 PHE A C 1
ATOM 791 O O . PHE A 1 97 ? 17.578 -7.379 6.254 1 54.78 97 PHE A O 1
ATOM 798 N N . ARG A 1 98 ? 15.812 -7.168 7.477 1 50.22 98 ARG A N 1
ATOM 799 C CA . ARG A 1 98 ? 16.266 -8.289 8.289 1 50.22 98 ARG A CA 1
ATOM 800 C C . ARG A 1 98 ? 16.141 -9.602 7.531 1 50.22 98 ARG A C 1
ATOM 802 O O . ARG A 1 98 ? 16.953 -10.516 7.715 1 50.22 98 ARG A O 1
ATOM 809 N N . LEU A 1 99 ? 15.094 -9.742 6.832 1 45.47 99 LEU A N 1
ATOM 810 C CA . LEU A 1 99 ? 14.828 -11 6.156 1 45.47 99 LEU A CA 1
ATOM 811 C C . LEU A 1 99 ? 15.633 -11.109 4.863 1 45.47 99 LEU A C 1
ATOM 813 O O . LEU A 1 99 ? 15.602 -12.141 4.188 1 45.47 99 LEU A O 1
ATOM 817 N N . LYS A 1 100 ? 15.875 -9.953 4.207 1 46.47 100 LYS A N 1
ATOM 818 C CA . LYS A 1 100 ? 16.625 -10.195 2.98 1 46.47 100 LYS A CA 1
ATOM 819 C C . LYS A 1 100 ? 17.828 -11.102 3.246 1 46.47 100 LYS A C 1
ATOM 821 O O . LYS A 1 100 ? 18.641 -10.82 4.141 1 46.47 100 LYS A O 1
ATOM 826 N N . PRO A 1 101 ? 17.781 -12.266 2.93 1 41.03 101 PRO A N 1
ATOM 827 C CA . PRO A 1 101 ? 19.094 -12.891 2.773 1 41.03 101 PRO A CA 1
ATOM 828 C C . PRO A 1 101 ? 20.094 -11.977 2.078 1 41.03 101 PRO A C 1
ATOM 830 O O . PRO A 1 101 ? 19.828 -11.492 0.976 1 41.03 101 PRO A O 1
ATOM 833 N N . ILE A 1 102 ? 20.828 -11.039 2.717 1 38.28 102 ILE A N 1
ATOM 834 C CA . ILE A 1 102 ? 21.922 -10.117 2.404 1 38.28 102 ILE A CA 1
ATOM 835 C C . ILE A 1 102 ? 22.578 -10.523 1.088 1 38.28 102 ILE A C 1
ATOM 837 O O . ILE A 1 102 ? 22.953 -9.672 0.287 1 38.28 102 ILE A O 1
ATOM 841 N N . GLN A 1 103 ? 22.906 -11.664 0.914 1 38.69 103 GLN A N 1
ATOM 842 C CA . GLN A 1 103 ? 23.812 -12.109 -0.15 1 38.69 103 GLN A CA 1
ATOM 843 C C . GLN A 1 103 ? 23.188 -11.883 -1.524 1 38.69 103 GLN A C 1
ATOM 845 O O . GLN A 1 103 ? 23.891 -11.617 -2.498 1 38.69 103 GLN A O 1
ATOM 850 N N . GLN A 1 104 ? 21.938 -12.266 -1.785 1 39.72 104 GLN A N 1
ATOM 851 C CA . GLN A 1 104 ? 21.516 -12.352 -3.176 1 39.72 104 GLN A CA 1
ATOM 852 C C . GLN A 1 104 ? 20.906 -11.031 -3.645 1 39.72 104 GLN A C 1
ATOM 854 O O . GLN A 1 104 ? 20.641 -10.852 -4.836 1 39.72 104 GLN A O 1
ATOM 859 N N . VAL A 1 105 ? 20.266 -10.211 -2.74 1 41.88 105 VAL A N 1
ATOM 860 C CA . VAL A 1 105 ? 19.766 -8.961 -3.307 1 41.88 105 VAL A CA 1
ATOM 861 C C . VAL A 1 105 ? 20.906 -7.938 -3.355 1 41.88 105 VAL A C 1
ATOM 863 O O . VAL A 1 105 ? 21.219 -7.301 -2.346 1 41.88 105 VAL A O 1
ATOM 866 N N . LYS A 1 106 ? 21.922 -8.141 -3.91 1 41.19 106 LYS A N 1
ATOM 867 C CA . LYS A 1 106 ? 23.078 -7.273 -4.148 1 41.19 106 LYS A CA 1
ATOM 868 C C . LYS A 1 106 ? 22.641 -5.824 -4.34 1 41.19 106 LYS A C 1
ATOM 870 O O . LYS A 1 106 ? 23.438 -4.902 -4.148 1 41.19 106 LYS A O 1
ATOM 875 N N . GLU A 1 107 ? 21.703 -5.52 -5.082 1 40.53 107 GLU A N 1
ATOM 876 C CA . GLU A 1 107 ? 21.578 -4.113 -5.457 1 40.53 107 GLU A CA 1
ATOM 877 C C . GLU A 1 107 ? 20.938 -3.293 -4.344 1 40.53 107 GLU A C 1
ATOM 879 O O . GLU A 1 107 ? 19.719 -3.186 -4.277 1 40.53 107 GLU A O 1
ATOM 884 N N . THR A 1 108 ? 21.344 -3.438 -3.139 1 44.19 108 THR A N 1
ATOM 885 C CA . THR A 1 108 ? 20.766 -2.611 -2.084 1 44.19 108 THR A CA 1
ATOM 886 C C . THR A 1 108 ? 20.984 -1.13 -2.373 1 44.19 108 THR A C 1
ATOM 888 O O . THR A 1 108 ? 22.094 -0.722 -2.742 1 44.19 108 THR A O 1
ATOM 891 N N . SER A 1 109 ? 20 -0.408 -2.721 1 47.44 109 SER A N 1
ATOM 892 C CA . SER A 1 109 ? 20.031 1.026 -2.982 1 47.44 109 SER A CA 1
ATOM 893 C C . SER A 1 109 ? 20.594 1.793 -1.785 1 47.44 109 SER A C 1
ATOM 895 O O . SER A 1 109 ? 20.469 1.346 -0.644 1 47.44 109 SER A O 1
ATOM 897 N N . PRO A 1 110 ? 21.531 2.629 -2.088 1 49.34 110 PRO A N 1
ATOM 898 C CA . PRO A 1 110 ? 22.078 3.584 -1.117 1 49.34 110 PRO A CA 1
ATOM 899 C C . PRO A 1 110 ? 21.031 4.07 -0.123 1 49.34 110 PRO A C 1
ATOM 901 O O . PRO A 1 110 ? 21.344 4.316 1.045 1 49.34 110 PRO A O 1
ATOM 904 N N . GLN A 1 111 ? 19.938 4.148 -0.546 1 51.84 111 GLN A N 1
ATOM 905 C CA . GLN A 1 111 ? 18.875 4.645 0.335 1 51.84 111 GLN A CA 1
ATOM 906 C C . GLN A 1 111 ? 18.656 3.691 1.505 1 51.84 111 GLN A C 1
ATOM 908 O O . GLN A 1 111 ? 18.438 4.129 2.637 1 51.84 111 GLN A O 1
ATOM 913 N N . LEU A 1 112 ? 18.875 2.512 1.197 1 54.38 112 LEU A N 1
ATOM 914 C CA . LEU A 1 112 ? 18.688 1.517 2.248 1 54.38 112 LEU A CA 1
ATOM 915 C C . LEU A 1 112 ? 19.781 1.641 3.309 1 54.38 112 LEU A C 1
ATOM 917 O O . LEU A 1 112 ? 19.516 1.469 4.5 1 54.38 112 LEU A O 1
ATOM 921 N N . ASP A 1 113 ? 20.906 1.84 2.736 1 53.94 113 ASP A N 1
ATOM 922 C CA . ASP A 1 113 ? 22.016 2.031 3.666 1 53.94 113 ASP A CA 1
ATOM 923 C C . ASP A 1 113 ? 21.75 3.217 4.594 1 53.94 113 ASP A C 1
ATOM 925 O O . ASP A 1 113 ? 22.062 3.158 5.785 1 53.94 113 ASP A O 1
ATOM 929 N N . LEU A 1 114 ? 21.281 4.227 4.086 1 52.59 114 LEU A N 1
ATOM 930 C CA . LEU A 1 114 ? 20.984 5.418 4.875 1 52.59 114 LEU A CA 1
ATOM 931 C C . LEU A 1 114 ? 19.906 5.125 5.914 1 52.59 114 LEU A C 1
ATOM 933 O O . LEU A 1 114 ? 20 5.574 7.059 1 52.59 114 LEU A O 1
ATOM 937 N N . ILE A 1 115 ? 18.984 4.516 5.664 1 52.31 115 ILE A N 1
ATOM 938 C CA . ILE A 1 115 ? 17.906 4.129 6.57 1 52.31 115 ILE A CA 1
ATOM 939 C C . ILE A 1 115 ? 18.469 3.291 7.715 1 52.31 115 ILE A C 1
ATOM 941 O O . ILE A 1 115 ? 18.141 3.512 8.883 1 52.31 115 ILE A O 1
ATOM 945 N N . ARG A 1 116 ? 19.344 2.344 7.254 1 55.12 116 ARG A N 1
ATOM 946 C CA . ARG A 1 116 ? 19.984 1.505 8.258 1 55.12 116 ARG A CA 1
ATOM 947 C C . ARG A 1 116 ? 20.75 2.352 9.273 1 55.12 116 ARG A C 1
ATOM 949 O O . ARG A 1 116 ? 20.688 2.082 10.477 1 55.12 116 ARG A O 1
ATOM 956 N N . LYS A 1 117 ? 21.406 3.229 8.695 1 53.03 117 LYS A N 1
ATOM 957 C CA . LYS A 1 117 ? 22.219 4.105 9.539 1 53.03 117 LYS A CA 1
ATOM 958 C C . LYS A 1 117 ? 21.344 4.926 10.484 1 53.03 117 LYS A C 1
ATOM 960 O O . LYS A 1 117 ? 21.688 5.117 11.648 1 53.03 117 LYS A O 1
ATOM 965 N N . LYS A 1 118 ? 20.359 5.383 10.07 1 50.62 118 LYS A N 1
ATOM 966 C CA . LYS A 1 118 ? 19.453 6.211 10.867 1 50.62 118 LYS A CA 1
ATOM 967 C C . LYS A 1 118 ? 18.719 5.371 11.906 1 50.62 118 LYS A C 1
ATOM 969 O O . LYS A 1 118 ? 18.422 5.852 13.008 1 50.62 118 LYS A O 1
ATOM 974 N N . LEU A 1 119 ? 18.438 4.25 11.602 1 51.47 119 LEU A N 1
ATOM 975 C CA . LEU A 1 119 ? 17.797 3.314 12.516 1 51.47 119 LEU A CA 1
ATOM 976 C C . LEU A 1 119 ? 18.734 2.908 13.641 1 51.47 119 LEU A C 1
ATOM 978 O O . LEU A 1 119 ? 18.297 2.674 14.773 1 51.47 119 LEU A O 1
ATOM 982 N N . ASN A 1 120 ? 19.797 2.512 13.273 1 48.81 120 ASN A N 1
ATOM 983 C CA . ASN A 1 120 ? 20.766 2.154 14.312 1 48.81 120 ASN A CA 1
ATOM 984 C C . ASN A 1 120 ? 21.062 3.338 15.227 1 48.81 120 ASN A C 1
ATOM 986 O O . ASN A 1 120 ? 21.625 3.162 16.312 1 48.81 120 ASN A O 1
ATOM 990 N N . LYS A 1 121 ? 20.781 4.43 14.797 1 47.88 121 LYS A N 1
ATOM 991 C CA . LYS A 1 121 ? 21.078 5.562 15.672 1 47.88 121 LYS A CA 1
ATOM 992 C C . LYS A 1 121 ? 19.984 5.746 16.719 1 47.88 121 LYS A C 1
ATOM 994 O O . LYS A 1 121 ? 20.234 6.328 17.781 1 47.88 121 LYS A O 1
ATOM 999 N N . ASN A 1 122 ? 18.797 5.469 16.516 1 39.41 122 ASN A N 1
ATOM 1000 C CA . ASN A 1 122 ? 17.844 5.621 17.609 1 39.41 122 ASN A CA 1
ATOM 1001 C C . ASN A 1 122 ? 17.641 4.309 18.375 1 39.41 122 ASN A C 1
ATOM 1003 O O . ASN A 1 122 ? 17.516 3.246 17.766 1 39.41 122 ASN A O 1
ATOM 1007 N N . MET B 1 1 ? 0.502 25.375 17.578 1 76.75 1 MET B N 1
ATOM 1008 C CA . MET B 1 1 ? -0.435 24.953 16.547 1 76.75 1 MET B CA 1
ATOM 1009 C C . MET B 1 1 ? -1.663 24.281 17.156 1 76.75 1 MET B C 1
ATOM 1011 O O . MET B 1 1 ? -1.556 23.562 18.156 1 76.75 1 MET B O 1
ATOM 1015 N N . SER B 1 2 ? -2.805 24.672 16.703 1 85.62 2 SER B N 1
ATOM 1016 C CA . SER B 1 2 ? -4.027 24.047 17.219 1 85.62 2 SER B CA 1
ATOM 1017 C C . SER B 1 2 ? -4.094 22.578 16.859 1 85.62 2 SER B C 1
ATOM 1019 O O . SER B 1 2 ? -3.379 22.109 15.961 1 85.62 2 SER B O 1
ATOM 1021 N N . THR B 1 3 ? -4.855 21.828 17.609 1 87.88 3 THR B N 1
ATOM 1022 C CA . THR B 1 3 ? -5.047 20.406 17.328 1 87.88 3 THR B CA 1
ATOM 1023 C C . THR B 1 3 ? -5.566 20.188 15.914 1 87.88 3 THR B C 1
ATOM 1025 O O . THR B 1 3 ? -5.125 19.281 15.211 1 87.88 3 THR B O 1
ATOM 1028 N N . ARG B 1 4 ? -6.41 21.094 15.508 1 91.06 4 ARG B N 1
ATOM 1029 C CA . ARG B 1 4 ? -6.984 21.016 14.164 1 91.06 4 ARG B CA 1
ATOM 1030 C C . ARG B 1 4 ? -5.922 21.266 13.102 1 91.06 4 ARG B C 1
ATOM 1032 O O . ARG B 1 4 ? -5.871 20.547 12.094 1 91.06 4 ARG B O 1
ATOM 1039 N N . ASP B 1 5 ? -5.105 22.25 13.344 1 91.44 5 ASP B N 1
ATOM 1040 C CA . ASP B 1 5 ? -4.02 22.562 12.422 1 91.44 5 ASP B CA 1
ATOM 1041 C C . ASP B 1 5 ? -3.025 21.422 12.32 1 91.44 5 ASP B C 1
ATOM 1043 O O . ASP B 1 5 ? -2.502 21.125 11.242 1 91.44 5 ASP B O 1
ATOM 1047 N N . GLU B 1 6 ? -2.832 20.828 13.398 1 92.75 6 GLU B N 1
ATOM 1048 C CA . GLU B 1 6 ? -1.914 19.688 13.43 1 92.75 6 GLU B CA 1
ATOM 1049 C C . GLU B 1 6 ? -2.467 18.516 12.633 1 92.75 6 GLU B C 1
ATOM 1051 O O . GLU B 1 6 ? -1.732 17.875 11.883 1 92.75 6 GLU B O 1
ATOM 1056 N N . LEU B 1 7 ? -3.77 18.25 12.828 1 93.75 7 LEU B N 1
ATOM 1057 C CA . LEU B 1 7 ? -4.414 17.172 12.102 1 93.75 7 LEU B CA 1
ATOM 1058 C C . LEU B 1 7 ? -4.387 17.422 10.602 1 93.75 7 LEU B C 1
ATOM 1060 O O . LEU B 1 7 ? -4.148 16.516 9.812 1 93.75 7 LEU B O 1
ATOM 1064 N N . LEU B 1 8 ? -4.605 18.672 10.273 1 94.62 8 LEU B N 1
ATOM 1065 C CA . LEU B 1 8 ? -4.566 19.062 8.867 1 94.62 8 LEU B CA 1
ATOM 1066 C C . LEU B 1 8 ? -3.16 18.891 8.297 1 94.62 8 LEU B C 1
ATOM 1068 O O . LEU B 1 8 ? -2.992 18.375 7.188 1 94.62 8 LEU B O 1
ATOM 1072 N N . TYR B 1 9 ? -2.217 19.281 9.078 1 94.94 9 TYR B N 1
ATOM 1073 C CA . TYR B 1 9 ? -0.824 19.125 8.68 1 94.94 9 TYR B CA 1
ATOM 1074 C C . TYR B 1 9 ? -0.476 17.656 8.484 1 94.94 9 TYR B C 1
ATOM 1076 O O . TYR B 1 9 ? 0.149 17.281 7.492 1 94.94 9 TYR B O 1
ATOM 1084 N N . MET B 1 10 ? -0.86 16.812 9.352 1 95.44 10 MET B N 1
ATOM 1085 C CA . MET B 1 10 ? -0.578 15.383 9.273 1 95.44 10 MET B CA 1
ATOM 1086 C C . MET B 1 10 ? -1.281 14.758 8.078 1 95.44 10 MET B C 1
ATOM 1088 O O . MET B 1 10 ? -0.729 13.867 7.422 1 95.44 10 MET B O 1
ATOM 1092 N N . ALA B 1 11 ? -2.48 15.188 7.82 1 95.75 11 ALA B N 1
ATOM 1093 C CA . ALA B 1 11 ? -3.207 14.703 6.648 1 95.75 11 ALA B CA 1
ATOM 1094 C C . ALA B 1 11 ? -2.439 15 5.363 1 95.75 11 ALA B C 1
ATOM 1096 O O . ALA B 1 11 ? -2.312 14.141 4.496 1 95.75 11 ALA B O 1
ATOM 1097 N N . ARG B 1 12 ? -1.902 16.188 5.281 1 96.38 12 ARG B N 1
ATOM 1098 C CA . ARG B 1 12 ? -1.129 16.578 4.105 1 96.38 12 ARG B CA 1
ATOM 1099 C C . ARG B 1 12 ? 0.167 15.773 4.016 1 96.38 12 ARG B C 1
ATOM 1101 O O . ARG B 1 12 ? 0.57 15.352 2.93 1 96.38 12 ARG B O 1
ATOM 1108 N N . LEU B 1 13 ? 0.775 15.586 5.141 1 96.25 13 LEU B N 1
ATOM 1109 C CA . LEU B 1 13 ? 2.021 14.828 5.195 1 96.25 13 LEU B CA 1
ATOM 1110 C C . LEU B 1 13 ? 1.805 13.383 4.746 1 96.25 13 LEU B C 1
ATOM 1112 O O . LEU B 1 13 ? 2.592 12.852 3.965 1 96.25 13 LEU B O 1
ATOM 1116 N N . THR B 1 14 ? 0.763 12.797 5.234 1 96.31 14 THR B N 1
ATOM 1117 C CA . THR B 1 14 ? 0.452 11.414 4.879 1 96.31 14 THR B CA 1
ATOM 1118 C C . THR B 1 14 ? 0.057 11.312 3.408 1 96.31 14 THR B C 1
ATOM 1120 O O . THR B 1 14 ? 0.341 10.312 2.752 1 96.31 14 THR B O 1
ATOM 1123 N N . GLU B 1 15 ? -0.568 12.32 2.879 1 96.38 15 GLU B N 1
ATOM 1124 C CA . GLU B 1 15 ? -0.885 12.352 1.455 1 96.38 15 GLU B CA 1
ATOM 1125 C C . GLU B 1 15 ? 0.385 12.398 0.609 1 96.38 15 GLU B C 1
ATOM 1127 O O . GLU B 1 15 ? 0.527 11.625 -0.344 1 96.38 15 GLU B O 1
ATOM 1132 N N . GLN B 1 16 ? 1.309 13.242 1.012 1 96.38 16 GLN B N 1
ATOM 1133 C CA . GLN B 1 16 ? 2.561 13.414 0.282 1 96.38 16 GLN B CA 1
ATOM 1134 C C . GLN B 1 16 ? 3.406 12.148 0.334 1 96.38 16 GLN B C 1
ATOM 1136 O O . GLN B 1 16 ? 4.168 11.867 -0.593 1 96.38 16 GLN B O 1
ATOM 1141 N N . THR B 1 17 ? 3.23 11.383 1.361 1 95.12 17 THR B N 1
ATOM 1142 C CA . THR B 1 17 ? 4.004 10.156 1.529 1 95.12 17 THR B CA 1
ATOM 1143 C C . THR B 1 17 ? 3.186 8.938 1.101 1 95.12 17 THR B C 1
ATOM 1145 O O . THR B 1 17 ? 3.619 7.797 1.282 1 95.12 17 THR B O 1
ATOM 1148 N N . GLU B 1 18 ? 2.016 9.086 0.708 1 94.62 18 GLU B N 1
ATOM 1149 C CA . GLU B 1 18 ? 1.103 8.078 0.188 1 94.62 18 GLU B CA 1
ATOM 1150 C C . GLU B 1 18 ? 0.744 7.051 1.261 1 94.62 18 GLU B C 1
ATOM 1152 O O . GLU B 1 18 ? 0.643 5.859 0.976 1 94.62 18 GLU B O 1
ATOM 1157 N N . ARG B 1 19 ? 0.757 7.574 2.443 1 92.75 19 ARG B N 1
ATOM 1158 C CA . ARG B 1 19 ? 0.265 6.781 3.566 1 92.75 19 ARG B CA 1
ATOM 1159 C C . ARG B 1 19 ? -1.217 7.043 3.812 1 92.75 19 ARG B C 1
ATOM 1161 O O . ARG B 1 19 ? -1.588 7.645 4.824 1 92.75 19 ARG B O 1
ATOM 1168 N N . PHE B 1 20 ? -1.992 6.438 2.955 1 91.94 20 PHE B N 1
ATOM 1169 C CA . PHE B 1 20 ? -3.396 6.824 2.887 1 91.94 20 PHE B CA 1
ATOM 1170 C C . PHE B 1 20 ? -4.188 6.191 4.027 1 91.94 20 PHE B C 1
ATOM 1172 O O . PHE B 1 20 ? -5.145 6.785 4.527 1 91.94 20 PHE B O 1
ATOM 1179 N N . GLU B 1 21 ? -3.797 5.043 4.449 1 88.06 21 GLU B N 1
ATOM 1180 C CA . GLU B 1 21 ? -4.473 4.457 5.605 1 88.06 21 GLU B CA 1
ATOM 1181 C C . GLU B 1 21 ? -4.301 5.328 6.848 1 88.06 21 GLU B C 1
ATOM 1183 O O . GLU B 1 21 ? -5.25 5.535 7.602 1 88.06 21 GLU B O 1
ATOM 1188 N N . ASP B 1 22 ? -3.16 5.797 7 1 90.12 22 ASP B N 1
ATOM 1189 C CA . ASP B 1 22 ? -2.902 6.723 8.102 1 90.12 22 ASP B CA 1
ATOM 1190 C C . ASP B 1 22 ? -3.639 8.039 7.891 1 90.12 22 ASP B C 1
ATOM 1192 O O . ASP B 1 22 ? -4.141 8.641 8.852 1 90.12 22 ASP B O 1
ATOM 1196 N N . MET B 1 23 ? -3.646 8.438 6.621 1 92.94 23 MET B N 1
ATOM 1197 C CA . MET B 1 23 ? -4.344 9.672 6.277 1 92.94 23 MET B CA 1
ATOM 1198 C C . MET B 1 23 ? -5.801 9.625 6.727 1 92.94 23 MET B C 1
ATOM 1200 O O . MET B 1 23 ? -6.32 10.594 7.277 1 92.94 23 MET B O 1
ATOM 1204 N N . VAL B 1 24 ? -6.402 8.5 6.613 1 90.81 24 VAL B N 1
ATOM 1205 C CA . VAL B 1 24 ? -7.797 8.312 6.992 1 90.81 24 VAL B CA 1
ATOM 1206 C C . VAL B 1 24 ? -7.953 8.523 8.5 1 90.81 24 VAL B C 1
ATOM 1208 O O . VAL B 1 24 ? -8.906 9.172 8.945 1 90.81 24 VAL B O 1
ATOM 1211 N N . ASN B 1 25 ? -7.004 7.992 9.195 1 90.56 25 ASN B N 1
ATOM 1212 C CA . ASN B 1 25 ? -7.07 8.117 10.648 1 90.56 25 ASN B CA 1
ATOM 1213 C C . ASN B 1 25 ? -7.012 9.578 11.086 1 90.56 25 ASN B C 1
ATOM 1215 O O . ASN B 1 25 ? -7.766 10 11.969 1 90.56 25 ASN B O 1
ATOM 1219 N N . TYR B 1 26 ? -6.172 10.375 10.445 1 92.94 26 TYR B N 1
ATOM 1220 C CA . TYR B 1 26 ? -6.059 11.789 10.789 1 92.94 26 TYR B CA 1
ATOM 1221 C C . TYR B 1 26 ? -7.297 12.562 10.352 1 92.94 26 TYR B C 1
ATOM 1223 O O . TYR B 1 26 ? -7.766 13.453 11.07 1 92.94 26 TYR B O 1
ATOM 1231 N N . ILE B 1 27 ? -7.82 12.234 9.18 1 91.12 27 ILE B N 1
ATOM 1232 C CA . ILE B 1 27 ? -9.008 12.906 8.648 1 91.12 27 ILE B CA 1
ATOM 1233 C C . ILE B 1 27 ? -10.219 12.578 9.523 1 91.12 27 ILE B C 1
ATOM 1235 O O . ILE B 1 27 ? -11.047 13.445 9.797 1 91.12 27 ILE B O 1
ATOM 1239 N N . LYS B 1 28 ? -10.305 11.383 10.039 1 88.38 28 LYS B N 1
ATOM 1240 C CA . LYS B 1 28 ? -11.383 11 10.945 1 88.38 28 LYS B CA 1
ATOM 1241 C C . LYS B 1 28 ? -11.352 11.828 12.227 1 88.38 28 LYS B C 1
ATOM 1243 O O . LYS B 1 28 ? -12.391 12.266 12.719 1 88.38 28 LYS B O 1
ATOM 1248 N N . GLN B 1 29 ? -10.188 11.969 12.68 1 91.62 29 GLN B N 1
ATOM 1249 C CA . GLN B 1 29 ? -10.023 12.789 13.875 1 91.62 29 GLN B CA 1
ATOM 1250 C C . GLN B 1 29 ? -10.414 14.242 13.602 1 91.62 29 GLN B C 1
ATOM 1252 O O . GLN B 1 29 ? -11.016 14.891 14.453 1 91.62 29 GLN B O 1
ATOM 1257 N N . LEU B 1 30 ? -10.039 14.711 12.453 1 90 30 LEU B N 1
ATOM 1258 C CA . LEU B 1 30 ? -10.383 16.062 12.047 1 90 30 LEU B CA 1
ATOM 1259 C C . LEU B 1 30 ? -11.891 16.25 12 1 90 30 LEU B C 1
ATOM 1261 O O . LEU B 1 30 ? -12.414 17.266 12.469 1 90 30 LEU B O 1
ATOM 1265 N N . VAL B 1 31 ? -12.57 15.328 11.508 1 87.75 31 VAL B N 1
ATOM 1266 C CA . VAL B 1 31 ? -14.023 15.359 11.398 1 87.75 31 VAL B CA 1
ATOM 1267 C C . VAL B 1 31 ? -14.648 15.281 12.789 1 87.75 31 VAL B C 1
ATOM 1269 O O . VAL B 1 31 ? -15.664 15.93 13.062 1 87.75 31 VAL B O 1
ATOM 1272 N N . SER B 1 32 ? -13.992 14.5 13.641 1 87.75 32 SER B N 1
ATOM 1273 C CA . SER B 1 32 ? -14.539 14.25 14.969 1 87.75 32 SER B CA 1
ATOM 1274 C C . SER B 1 32 ? -14.461 15.5 15.836 1 87.75 32 SER B C 1
ATOM 1276 O O . SER B 1 32 ? -15.141 15.594 16.859 1 87.75 32 SER B O 1
ATOM 1278 N N . VAL B 1 33 ? -13.625 16.453 15.461 1 83.38 33 VAL B N 1
ATOM 1279 C CA . VAL B 1 33 ? -13.523 17.703 16.203 1 83.38 33 VAL B CA 1
ATOM 1280 C C . VAL B 1 33 ? -14.867 18.438 16.188 1 83.38 33 VAL B C 1
ATOM 1282 O O . VAL B 1 33 ? -15.203 19.156 17.125 1 83.38 33 VAL B O 1
ATOM 1285 N N . GLY B 1 34 ? -15.758 18.188 15.203 1 76.44 34 GLY B N 1
ATOM 1286 C CA . GLY B 1 34 ? -17.141 18.641 15.227 1 76.44 34 GLY B CA 1
ATOM 1287 C C . GLY B 1 34 ? -17.344 19.938 14.477 1 76.44 34 GLY B C 1
ATOM 1288 O O . GLY B 1 34 ? -18.484 20.406 14.336 1 76.44 34 GLY B O 1
ATOM 1289 N N . GLN B 1 35 ? -16.406 20.641 14.008 1 84.31 35 GLN B N 1
ATOM 1290 C CA . GLN B 1 35 ? -16.562 21.875 13.234 1 84.31 35 GLN B CA 1
ATOM 1291 C C . GLN B 1 35 ? -16.812 21.578 11.758 1 84.31 35 GLN B C 1
ATOM 1293 O O . GLN B 1 35 ? -16.453 20.5 11.273 1 84.31 35 GLN B O 1
ATOM 1298 N N . GLU B 1 36 ? -17.453 22.484 11.148 1 88.62 36 GLU B N 1
ATOM 1299 C CA . GLU B 1 36 ? -17.656 22.344 9.711 1 88.62 36 GLU B CA 1
ATOM 1300 C C . GLU B 1 36 ? -16.328 22.281 8.969 1 88.62 36 GLU B C 1
ATOM 1302 O O . GLU B 1 36 ? -15.398 23.031 9.289 1 88.62 36 GLU B O 1
ATOM 1307 N N . LEU B 1 37 ? -16.344 21.422 8.031 1 89.06 37 LEU B N 1
ATOM 1308 C CA . LEU B 1 37 ? -15.125 21.25 7.254 1 89.06 37 LEU B CA 1
ATOM 1309 C C . LEU B 1 37 ? -15 22.344 6.188 1 89.06 37 LEU B C 1
ATOM 1311 O O . LEU B 1 37 ? -15.992 22.703 5.551 1 89.06 37 LEU B O 1
ATOM 1315 N N . SER B 1 38 ? -13.789 22.906 6.07 1 91.06 38 SER B N 1
ATOM 1316 C CA . SER B 1 38 ? -13.508 23.797 4.945 1 91.06 38 SER B CA 1
ATOM 1317 C C . SER B 1 38 ? -13.5 23.047 3.625 1 91.06 38 SER B C 1
ATOM 1319 O O . SER B 1 38 ? -13.547 21.812 3.613 1 91.06 38 SER B O 1
ATOM 1321 N N . VAL B 1 39 ? -13.414 23.766 2.533 1 91.69 39 VAL B N 1
ATOM 1322 C CA . VAL B 1 39 ? -13.367 23.141 1.209 1 91.69 39 VAL B CA 1
ATOM 1323 C C . VAL B 1 39 ? -12.125 22.266 1.088 1 91.69 39 VAL B C 1
ATOM 1325 O O . VAL B 1 39 ? -12.203 21.141 0.604 1 91.69 39 VAL B O 1
ATOM 1328 N N . GLU B 1 40 ? -11.086 22.672 1.6 1 92.19 40 GLU B N 1
ATOM 1329 C CA . GLU B 1 40 ? -9.828 21.922 1.555 1 92.19 40 GLU B CA 1
ATOM 1330 C C . GLU B 1 40 ? -9.914 20.641 2.381 1 92.19 40 GLU B C 1
ATOM 1332 O O . GLU B 1 40 ? -9.469 19.578 1.938 1 92.19 40 GLU B O 1
ATOM 1337 N N . GLU B 1 41 ? -10.5 20.75 3.473 1 88.88 41 GLU B N 1
ATOM 1338 C CA . GLU B 1 41 ? -10.625 19.594 4.359 1 88.88 41 GLU B CA 1
ATOM 1339 C C . GLU B 1 41 ? -11.547 18.531 3.758 1 88.88 41 GLU B C 1
ATOM 1341 O O . GLU B 1 41 ? -11.273 17.344 3.863 1 88.88 41 GLU B O 1
ATOM 1346 N N . ARG B 1 42 ? -12.57 19.016 3.129 1 89.88 42 ARG B N 1
ATOM 1347 C CA . ARG B 1 42 ? -13.469 18.094 2.441 1 89.88 42 ARG B CA 1
ATOM 1348 C C . ARG B 1 42 ? -12.758 17.359 1.308 1 89.88 42 ARG B C 1
ATOM 1350 O O . ARG B 1 42 ? -12.953 16.156 1.115 1 89.88 42 ARG B O 1
ATOM 1357 N N . ASN B 1 43 ? -11.992 18.125 0.646 1 91.75 43 ASN B N 1
ATOM 1358 C CA . ASN B 1 43 ? -11.219 17.531 -0.436 1 91.75 43 ASN B CA 1
ATOM 1359 C C . ASN B 1 43 ? -10.234 16.484 0.089 1 91.75 43 ASN B C 1
ATOM 1361 O O . ASN B 1 43 ? -10.086 15.406 -0.504 1 91.75 43 ASN B O 1
ATOM 1365 N N . LEU B 1 44 ? -9.609 16.766 1.184 1 92.94 44 LEU B N 1
ATOM 1366 C CA . LEU B 1 44 ? -8.656 15.836 1.777 1 92.94 44 LEU B CA 1
ATOM 1367 C C . LEU B 1 44 ? -9.352 14.57 2.271 1 92.94 44 LEU B C 1
ATOM 1369 O O . LEU B 1 44 ? -8.805 13.469 2.164 1 92.94 44 LEU B O 1
ATOM 1373 N N . LEU B 1 45 ? -10.492 14.773 2.82 1 89.5 45 LEU B N 1
ATOM 1374 C CA . LEU B 1 45 ? -11.305 13.641 3.256 1 89.5 45 LEU B CA 1
ATOM 1375 C C . LEU B 1 45 ? -11.609 12.711 2.086 1 89.5 45 LEU B C 1
ATOM 1377 O O . LEU B 1 45 ? -11.422 11.492 2.188 1 89.5 45 LEU B O 1
ATOM 1381 N N . SER B 1 46 ? -11.953 13.281 1.015 1 88.69 46 SER B N 1
ATOM 1382 C CA . SER B 1 46 ? -12.258 12.508 -0.186 1 88.69 46 SER B CA 1
ATOM 1383 C C . SER B 1 46 ? -11.031 11.773 -0.7 1 88.69 46 SER B C 1
ATOM 1385 O O . SER B 1 46 ? -11.102 10.594 -1.034 1 88.69 46 SER B O 1
ATOM 1387 N N . VAL B 1 47 ? -9.961 12.477 -0.717 1 92.75 47 VAL B N 1
ATOM 1388 C CA . VAL B 1 47 ? -8.711 11.914 -1.209 1 92.75 47 VAL B CA 1
ATOM 1389 C C . VAL B 1 47 ? -8.289 10.742 -0.326 1 92.75 47 VAL B C 1
ATOM 1391 O O . VAL B 1 47 ? -7.891 9.688 -0.831 1 92.75 47 VAL B O 1
ATOM 1394 N N . ALA B 1 48 ? -8.406 10.859 0.941 1 90.5 48 ALA B N 1
ATOM 1395 C CA . ALA B 1 48 ? -7.996 9.836 1.894 1 90.5 48 ALA B CA 1
ATOM 1396 C C . ALA B 1 48 ? -8.758 8.531 1.664 1 90.5 48 ALA B C 1
ATOM 1398 O O . ALA B 1 48 ? -8.156 7.465 1.527 1 90.5 48 ALA B O 1
ATOM 1399 N N . TYR B 1 49 ? -10 8.672 1.485 1 85.06 49 TYR B N 1
ATOM 1400 C CA . TYR B 1 49 ? -10.82 7.477 1.355 1 85.06 49 TYR B CA 1
ATOM 1401 C C . TYR B 1 49 ? -10.672 6.855 -0.029 1 85.06 49 TYR B C 1
ATOM 1403 O O . TYR B 1 49 ? -10.617 5.629 -0.165 1 85.06 49 TYR B O 1
ATOM 1411 N N . LYS B 1 50 ? -10.555 7.664 -0.961 1 87.19 50 LYS B N 1
ATOM 1412 C CA . LYS B 1 50 ? -10.406 7.172 -2.328 1 87.19 50 LYS B CA 1
ATOM 1413 C C . LYS B 1 50 ? -9.133 6.352 -2.484 1 87.19 50 LYS B C 1
ATOM 1415 O O . LYS B 1 50 ? -9.172 5.23 -2.992 1 87.19 50 LYS B O 1
ATOM 1420 N N . ASN B 1 51 ? -8.07 6.82 -1.939 1 90.56 51 ASN B N 1
ATOM 1421 C CA . ASN B 1 51 ? -6.77 6.184 -2.133 1 90.56 51 ASN B CA 1
ATOM 1422 C C . ASN B 1 51 ? -6.57 5.016 -1.169 1 90.56 51 ASN B C 1
ATOM 1424 O O . ASN B 1 51 ? -5.871 4.055 -1.488 1 90.56 51 ASN B O 1
ATOM 1428 N N . SER B 1 52 ? -7.199 5.156 -0.026 1 87.5 52 SER B N 1
ATOM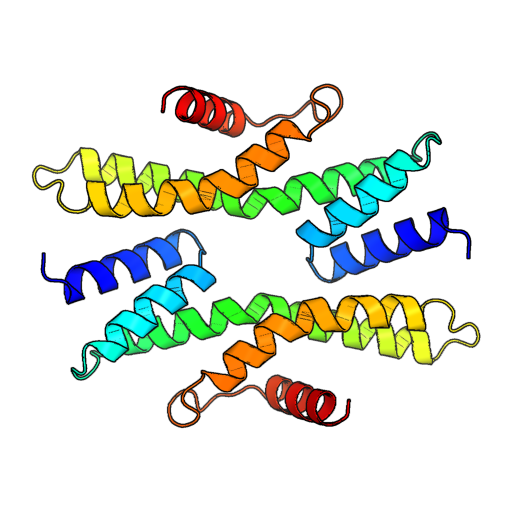 1429 C CA . SER B 1 52 ? -7.055 4.066 0.934 1 87.5 52 SER B CA 1
ATOM 1430 C C . SER B 1 52 ? -7.676 2.775 0.404 1 87.5 52 SER B C 1
ATOM 1432 O O . SER B 1 52 ? -7.23 1.68 0.749 1 87.5 52 SER B O 1
ATOM 1434 N N . ILE B 1 53 ? -8.633 2.873 -0.501 1 85.44 53 ILE B N 1
ATOM 1435 C CA . ILE B 1 53 ? -9.32 1.671 -0.962 1 85.44 53 ILE B CA 1
ATOM 1436 C C . ILE B 1 53 ? -8.93 1.38 -2.41 1 85.44 53 ILE B C 1
ATOM 1438 O O . ILE B 1 53 ? -9.18 0.283 -2.916 1 85.44 53 ILE B O 1
ATOM 1442 N N . GLY B 1 54 ? -8.344 2.342 -2.998 1 87.88 54 GLY B N 1
ATOM 1443 C CA . GLY B 1 54 ? -8.055 2.236 -4.418 1 87.88 54 GLY B CA 1
ATOM 1444 C C . GLY B 1 54 ? -7.305 0.967 -4.781 1 87.88 54 GLY B C 1
ATOM 1445 O O . GLY B 1 54 ? -7.668 0.278 -5.738 1 87.88 54 GLY B O 1
ATOM 1446 N N . GLY B 1 55 ? -6.254 0.648 -4.031 1 87.81 55 GLY B N 1
ATOM 1447 C CA . GLY B 1 55 ? -5.496 -0.567 -4.289 1 87.81 55 GLY B CA 1
ATOM 1448 C C . GLY B 1 55 ? -6.34 -1.825 -4.191 1 87.81 55 GLY B C 1
ATOM 1449 O O . GLY B 1 55 ? -6.211 -2.73 -5.02 1 87.81 55 GLY B O 1
ATOM 1450 N N . ARG B 1 56 ? -7.117 -1.853 -3.303 1 86.12 56 ARG B N 1
ATOM 1451 C CA . ARG B 1 56 ? -7.973 -3.018 -3.098 1 86.12 56 ARG B CA 1
ATOM 1452 C C . ARG B 1 56 ? -9.023 -3.129 -4.199 1 86.12 56 ARG B C 1
ATOM 1454 O O . ARG B 1 56 ? -9.328 -4.23 -4.664 1 86.12 56 ARG B O 1
ATOM 1461 N N . ARG B 1 57 ? -9.547 -1.998 -4.551 1 85 57 ARG B N 1
ATOM 1462 C CA . ARG B 1 57 ? -10.508 -1.989 -5.648 1 85 57 ARG B CA 1
ATOM 1463 C C . ARG B 1 57 ? -9.883 -2.529 -6.93 1 85 57 ARG B C 1
ATOM 1465 O O . ARG B 1 57 ? -10.477 -3.365 -7.613 1 85 57 ARG B O 1
ATOM 1472 N N . THR B 1 58 ? -8.703 -2.027 -7.16 1 91.06 58 THR B N 1
ATOM 1473 C CA . THR B 1 58 ? -7.98 -2.477 -8.344 1 91.06 58 THR B CA 1
ATOM 1474 C C . THR B 1 58 ? -7.68 -3.971 -8.266 1 91.06 58 THR B C 1
ATOM 1476 O O . THR B 1 58 ? -7.887 -4.703 -9.234 1 91.06 58 THR B O 1
ATOM 1479 N N . ALA B 1 59 ? -7.223 -4.387 -7.129 1 91.75 59 ALA B N 1
ATOM 1480 C CA . ALA B 1 59 ? -6.914 -5.801 -6.914 1 91.75 59 ALA B CA 1
ATOM 1481 C C . ALA B 1 59 ? -8.156 -6.668 -7.121 1 91.75 59 ALA B C 1
ATOM 1483 O O . ALA B 1 59 ? -8.078 -7.73 -7.742 1 91.75 59 ALA B O 1
ATOM 1484 N N . TRP B 1 60 ? -9.188 -6.184 -6.715 1 88.81 60 TRP B N 1
ATOM 1485 C CA . TRP B 1 60 ? -10.438 -6.926 -6.836 1 88.81 60 TRP B CA 1
ATOM 1486 C C . TRP B 1 60 ? -10.859 -7.059 -8.297 1 88.81 60 TRP B C 1
ATOM 1488 O O . TRP B 1 60 ? -11.289 -8.125 -8.727 1 88.81 60 TRP B O 1
ATOM 1498 N N . ARG B 1 61 ? -10.766 -5.984 -8.93 1 91.75 61 ARG B N 1
ATOM 1499 C CA . ARG B 1 61 ? -11.117 -6.004 -10.344 1 91.75 61 ARG B CA 1
ATOM 1500 C C . ARG B 1 61 ? -10.258 -7.012 -11.109 1 91.75 61 ARG B C 1
ATOM 1502 O O . ARG B 1 61 ? -10.781 -7.809 -11.891 1 91.75 61 ARG B O 1
ATOM 1509 N N . VAL B 1 62 ? -8.961 -7.008 -10.867 1 95.38 62 VAL B N 1
ATOM 1510 C CA . VAL B 1 62 ? -8.031 -7.906 -11.539 1 95.38 62 VAL B CA 1
ATOM 1511 C C . VAL B 1 62 ? -8.328 -9.352 -11.148 1 95.38 62 VAL B C 1
ATOM 1513 O O . VAL B 1 62 ? -8.406 -10.227 -12.016 1 95.38 62 VAL B O 1
ATOM 1516 N N . LEU B 1 63 ? -8.562 -9.539 -9.891 1 93 63 LEU B N 1
ATOM 1517 C CA . LEU B 1 63 ? -8.836 -10.875 -9.383 1 93 63 LEU B CA 1
ATOM 1518 C C . LEU B 1 63 ? -10.109 -11.445 -10 1 93 63 LEU B C 1
ATOM 1520 O O . LEU B 1 63 ? -10.148 -12.617 -10.383 1 93 63 LEU B O 1
ATOM 1524 N N . SER B 1 64 ? -11.094 -10.641 -10.094 1 89.44 64 SER B N 1
ATOM 1525 C CA . SER B 1 64 ? -12.359 -11.055 -10.68 1 89.44 64 SER B CA 1
ATOM 1526 C C . SER B 1 64 ? -12.188 -11.469 -12.141 1 89.44 64 SER B C 1
ATOM 1528 O O . SER B 1 64 ? -12.781 -12.453 -12.586 1 89.44 64 SER B O 1
ATOM 1530 N N . SER B 1 65 ? -11.43 -10.688 -12.836 1 93.44 65 SER B N 1
ATOM 1531 C CA . SER B 1 65 ? -11.156 -10.992 -14.234 1 93.44 65 SER B CA 1
ATOM 1532 C C . SER B 1 65 ? -10.461 -12.344 -14.383 1 93.44 65 SER B C 1
ATOM 1534 O O . SER B 1 65 ? -10.828 -13.148 -15.242 1 93.44 65 SER B O 1
ATOM 1536 N N . ILE B 1 66 ? -9.5 -12.625 -13.578 1 93.94 66 ILE B N 1
ATOM 1537 C CA . ILE B 1 66 ? -8.75 -13.883 -13.609 1 93.94 66 ILE B CA 1
ATOM 1538 C C . ILE B 1 66 ? -9.672 -15.039 -13.242 1 93.94 66 ILE B C 1
ATOM 1540 O O . ILE B 1 66 ? -9.609 -16.109 -13.859 1 93.94 66 ILE B O 1
ATOM 1544 N N . GLU B 1 67 ? -10.445 -14.805 -12.219 1 91.25 67 GLU B N 1
ATOM 1545 C CA . GLU B 1 67 ? -11.391 -15.828 -11.781 1 91.25 67 GLU B CA 1
ATOM 1546 C C . GLU B 1 67 ? -12.352 -16.219 -12.906 1 91.25 67 GLU B C 1
ATOM 1548 O O . GLU B 1 67 ? -12.617 -17.391 -13.125 1 91.25 67 GLU B O 1
ATOM 1553 N N . ASN B 1 68 ? -12.867 -15.25 -13.594 1 91 68 ASN B N 1
ATOM 1554 C CA . ASN B 1 68 ? -13.781 -15.477 -14.711 1 91 68 ASN B CA 1
ATOM 1555 C C . ASN B 1 68 ? -13.125 -16.297 -15.812 1 91 68 ASN B C 1
ATOM 1557 O O . ASN B 1 68 ? -13.742 -17.188 -16.391 1 91 68 ASN B O 1
ATOM 1561 N N . LYS B 1 69 ? -11.852 -15.961 -16.141 1 91.56 69 LYS B N 1
ATOM 1562 C CA . LYS B 1 69 ? -11.094 -16.703 -17.141 1 91.56 69 LYS B CA 1
ATOM 1563 C C . LYS B 1 69 ? -10.875 -18.141 -16.719 1 91.56 69 LYS B C 1
ATOM 1565 O O . LYS B 1 69 ? -10.945 -19.062 -17.531 1 91.56 69 LYS B O 1
ATOM 1570 N N . GLU B 1 70 ? -10.68 -18.312 -15.469 1 91.5 70 GLU B N 1
ATOM 1571 C CA . GLU B 1 70 ? -10.445 -19.656 -14.93 1 91.5 70 GLU B CA 1
ATOM 1572 C C . GLU B 1 70 ? -11.734 -20.469 -14.898 1 91.5 70 GLU B C 1
ATOM 1574 O O . GLU B 1 70 ? -11.711 -21.688 -15.086 1 91.5 70 GLU B O 1
ATOM 1579 N N . GLU B 1 71 ? -12.797 -19.844 -14.57 1 88.62 71 GLU B N 1
ATOM 1580 C CA . GLU B 1 71 ? -14.086 -20.516 -14.5 1 88.62 71 GLU B CA 1
ATOM 1581 C C . GLU B 1 71 ? -14.477 -21.109 -15.852 1 88.62 71 GLU B C 1
ATOM 1583 O O . GLU B 1 71 ? -15.18 -22.125 -15.914 1 88.62 71 GLU B O 1
ATOM 1588 N N . GLY B 1 72 ? -14 -20.547 -16.906 1 85.12 72 GLY B N 1
ATOM 1589 C CA . GLY B 1 72 ? -14.305 -21.031 -18.25 1 85.12 72 GLY B CA 1
ATOM 1590 C C . GLY B 1 72 ? -13.492 -22.25 -18.641 1 85.12 72 GLY B C 1
ATOM 1591 O O . GLY B 1 72 ? -13.805 -22.906 -19.625 1 85.12 72 GLY B O 1
ATOM 1592 N N . LYS B 1 73 ? -12.531 -22.578 -17.766 1 85.19 73 LYS B N 1
ATOM 1593 C CA . LYS B 1 73 ? -11.664 -23.719 -18.078 1 85.19 73 LYS B CA 1
ATOM 1594 C C . LYS B 1 73 ? -12.234 -25.016 -17.516 1 85.19 73 LYS B C 1
ATOM 1596 O O . LYS B 1 73 ? -13.055 -24.984 -16.578 1 85.19 73 LYS B O 1
ATOM 1601 N N . VAL B 1 74 ? -11.883 -26.094 -18.156 1 81.38 74 VAL B N 1
ATOM 1602 C CA . VAL B 1 74 ? -12.344 -27.406 -17.734 1 81.38 74 VAL B CA 1
ATOM 1603 C C . VAL B 1 74 ? -11.727 -27.766 -16.375 1 81.38 74 VAL B C 1
ATOM 1605 O O . VAL B 1 74 ? -12.43 -28.219 -15.469 1 81.38 74 VAL B O 1
ATOM 1608 N N . GLN B 1 75 ? -10.3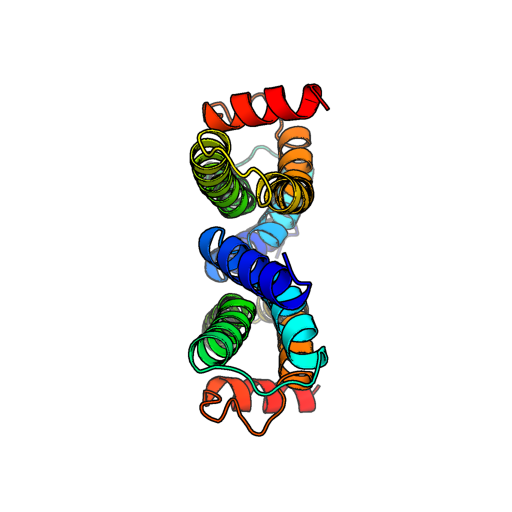36 -27.547 -16.188 1 76.5 75 GLN B N 1
ATOM 1609 C CA . GLN B 1 75 ? -9.633 -27.797 -14.938 1 76.5 75 GLN B CA 1
ATOM 1610 C C . GLN B 1 75 ? -9.672 -26.562 -14.031 1 76.5 75 GLN B C 1
ATOM 1612 O O . GLN B 1 75 ? -9.102 -25.516 -14.367 1 76.5 75 GLN B O 1
ATOM 1617 N N . LYS B 1 76 ? -10.438 -26.734 -12.93 1 77.69 76 LYS B N 1
ATOM 1618 C CA . LYS B 1 76 ? -10.688 -25.609 -12.047 1 77.69 76 LYS B CA 1
ATOM 1619 C C . LYS B 1 76 ? -9.789 -25.672 -10.812 1 77.69 76 LYS B C 1
ATOM 1621 O O . LYS B 1 76 ? -10.203 -25.281 -9.719 1 77.69 76 LYS B O 1
ATOM 1626 N N . SER B 1 77 ? -8.594 -26.141 -11.047 1 81.38 77 SER B N 1
ATOM 1627 C CA . SER B 1 77 ? -7.695 -26.344 -9.922 1 81.38 77 SER B CA 1
ATOM 1628 C C . SER B 1 77 ? -7.285 -25.016 -9.289 1 81.38 77 SER B C 1
ATOM 1630 O O . SER B 1 77 ? -7.062 -24.938 -8.086 1 81.38 77 SER B O 1
ATOM 1632 N N . HIS B 1 78 ? -7.355 -23.984 -10.156 1 90.31 78 HIS B N 1
ATOM 1633 C CA . HIS B 1 78 ? -6.832 -22.703 -9.672 1 90.31 78 HIS B CA 1
ATOM 1634 C C . HIS B 1 78 ? -7.922 -21.891 -8.984 1 90.31 78 HIS B C 1
ATOM 1636 O O . HIS B 1 78 ? -7.625 -20.938 -8.25 1 90.31 78 HIS B O 1
ATOM 1642 N N . ILE B 1 79 ? -9.164 -22.359 -9.094 1 89.62 79 ILE B N 1
ATOM 1643 C CA . ILE B 1 79 ? -10.281 -21.578 -8.57 1 89.62 79 ILE B CA 1
ATOM 1644 C C . ILE B 1 79 ? -10.195 -21.5 -7.051 1 89.62 79 ILE B C 1
ATOM 1646 O O . ILE B 1 79 ? -10.422 -20.453 -6.453 1 89.62 79 ILE B O 1
ATOM 1650 N N . LEU B 1 80 ? -9.906 -22.562 -6.465 1 87.88 80 LEU B N 1
ATOM 1651 C CA . LEU B 1 80 ? -9.805 -22.609 -5.012 1 87.88 80 LEU B CA 1
ATOM 1652 C C . LEU B 1 80 ? -8.68 -21.703 -4.52 1 87.88 80 LEU B C 1
ATOM 1654 O O . LEU B 1 80 ? -8.805 -21.062 -3.475 1 87.88 80 LEU B O 1
ATOM 1658 N N . LEU B 1 81 ? -7.602 -21.656 -5.25 1 90.31 81 LEU B N 1
ATOM 1659 C CA . LEU B 1 81 ? -6.465 -20.812 -4.891 1 90.31 81 LEU B CA 1
ATOM 1660 C C . LEU B 1 81 ? -6.824 -19.344 -5.012 1 90.31 81 LEU B C 1
ATOM 1662 O O . LEU B 1 81 ? -6.477 -18.531 -4.141 1 90.31 81 LEU B O 1
ATOM 1666 N N . ILE B 1 82 ? -7.531 -19.047 -6.035 1 92.94 82 ILE B N 1
ATOM 1667 C CA . ILE B 1 82 ? -7.973 -17.672 -6.262 1 92.94 82 ILE B CA 1
ATOM 1668 C C . ILE B 1 82 ? -8.867 -17.219 -5.109 1 92.94 82 ILE B C 1
ATOM 1670 O O . ILE B 1 82 ? -8.734 -16.109 -4.613 1 92.94 82 ILE B O 1
ATOM 1674 N N . GLN B 1 83 ? -9.656 -18.094 -4.625 1 88.56 83 GLN B N 1
ATOM 1675 C CA . GLN B 1 83 ? -10.609 -17.781 -3.562 1 88.56 83 GLN B CA 1
ATOM 1676 C C . GLN B 1 83 ? -9.891 -17.516 -2.24 1 88.56 83 GLN B C 1
ATOM 1678 O O . GLN B 1 83 ? -10.414 -16.797 -1.382 1 88.56 83 GLN B O 1
ATOM 1683 N N . LYS B 1 84 ? -8.75 -17.984 -2.08 1 87 84 LYS B N 1
ATOM 1684 C CA . LYS B 1 84 ? -7.973 -17.781 -0.861 1 87 84 LYS B CA 1
ATOM 1685 C C . LYS B 1 84 ? -7.516 -16.328 -0.732 1 87 84 LYS B C 1
ATOM 1687 O O . LYS B 1 84 ? -7.234 -15.852 0.371 1 87 84 LYS B O 1
ATOM 1692 N N . LEU B 1 85 ? -7.418 -15.695 -1.835 1 87.69 85 LEU B N 1
ATOM 1693 C CA . LEU B 1 85 ? -6.895 -14.336 -1.815 1 87.69 85 LEU B CA 1
ATOM 1694 C C . LEU B 1 85 ? -8.008 -13.328 -1.562 1 87.69 85 LEU B C 1
ATOM 1696 O O . LEU B 1 85 ? -7.75 -12.195 -1.143 1 87.69 85 LEU B O 1
ATOM 1700 N N . VAL B 1 86 ? -9.219 -13.711 -1.696 1 85.12 86 VAL B N 1
ATOM 1701 C CA . VAL B 1 86 ? -10.383 -12.828 -1.68 1 85.12 86 VAL B CA 1
ATOM 1702 C C . VAL B 1 86 ? -10.539 -12.203 -0.295 1 85.12 86 VAL B C 1
ATOM 1704 O O . VAL B 1 86 ? -10.695 -10.992 -0.17 1 85.12 86 VAL B O 1
ATOM 1707 N N . PRO B 1 87 ? -10.406 -12.922 0.719 1 79.94 87 PRO B N 1
ATOM 1708 C CA . PRO B 1 87 ? -10.594 -12.344 2.049 1 79.94 87 PRO B CA 1
ATOM 1709 C C . PRO B 1 87 ? -9.555 -11.266 2.373 1 79.94 87 PRO B C 1
ATOM 1711 O O . PRO B 1 87 ? -9.867 -10.281 3.041 1 79.94 87 PRO B O 1
ATOM 1714 N N . TYR B 1 88 ? -8.414 -11.43 1.871 1 76.5 88 TYR B N 1
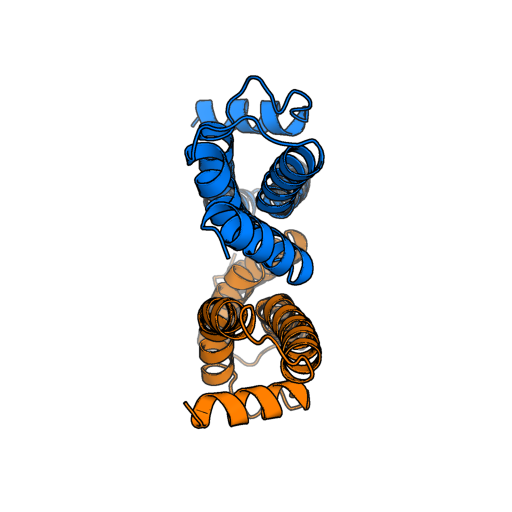ATOM 1715 C CA . TYR B 1 88 ? -7.359 -10.461 2.137 1 76.5 88 TYR B CA 1
ATOM 1716 C C . TYR B 1 88 ? -7.645 -9.141 1.438 1 76.5 88 TYR B C 1
ATOM 1718 O O . TYR B 1 88 ? -7.418 -8.07 2.008 1 76.5 88 TYR B O 1
ATOM 1726 N N . ILE B 1 89 ? -8.148 -9.305 0.323 1 82.31 89 ILE B N 1
ATOM 1727 C CA . ILE B 1 89 ? -8.422 -8.117 -0.486 1 82.31 89 ILE B CA 1
ATOM 1728 C C . ILE B 1 89 ? -9.672 -7.414 0.034 1 82.31 89 ILE B C 1
ATOM 1730 O O . ILE B 1 89 ? -9.703 -6.184 0.127 1 82.31 89 ILE B O 1
ATOM 1734 N N . ASN B 1 90 ? -10.594 -8.172 0.639 1 75.38 90 ASN B N 1
ATOM 1735 C CA . ASN B 1 90 ? -11.906 -7.641 1.007 1 75.38 90 ASN B CA 1
ATOM 1736 C C . ASN B 1 90 ? -11.906 -7.074 2.424 1 75.38 90 ASN B C 1
ATOM 1738 O O . ASN B 1 90 ? -12.695 -6.184 2.742 1 75.38 90 ASN B O 1
ATOM 1742 N N . SER B 1 91 ? -11.156 -7.625 3.25 1 71.88 91 SER B N 1
ATOM 1743 C CA . SER B 1 91 ? -11.211 -7.207 4.648 1 71.88 91 SER B CA 1
ATOM 1744 C C . SER B 1 91 ? -11.109 -5.688 4.773 1 71.88 91 SER B C 1
ATOM 1746 O O . SER B 1 91 ? -11.859 -5.07 5.527 1 71.88 91 SER B O 1
ATOM 1748 N N . SER B 1 92 ? -10.258 -5.039 4.121 1 62.47 92 SER B N 1
ATOM 1749 C CA . SER B 1 92 ? -10.055 -3.602 4.273 1 62.47 92 SER B CA 1
ATOM 1750 C C . SER B 1 92 ? -11.148 -2.812 3.572 1 62.47 92 SER B C 1
ATOM 1752 O O . SER B 1 92 ? -11.555 -1.747 4.043 1 62.47 92 SER B O 1
ATOM 1754 N N . LEU B 1 93 ? -11.664 -3.357 2.576 1 62.75 93 LEU B N 1
ATOM 1755 C CA . LEU B 1 93 ? -12.703 -2.719 1.774 1 62.75 93 LEU B CA 1
ATOM 1756 C C . LEU B 1 93 ? -14.008 -2.621 2.553 1 62.75 93 LEU B C 1
ATOM 1758 O O . LEU B 1 93 ? -14.68 -1.584 2.529 1 62.75 93 LEU B O 1
ATOM 1762 N N . PHE B 1 94 ? -14.172 -3.633 3.307 1 58.28 94 PHE B N 1
ATOM 1763 C CA . PHE B 1 94 ? -15.422 -3.67 4.055 1 58.28 94 PHE B CA 1
ATOM 1764 C C . PHE B 1 94 ? -15.422 -2.623 5.164 1 58.28 94 PHE B C 1
ATOM 1766 O O . PHE B 1 94 ? -16.438 -1.952 5.391 1 58.28 94 PHE B O 1
ATOM 1773 N N . ASP B 1 95 ? -14.398 -2.586 5.805 1 57 95 ASP B N 1
ATOM 1774 C CA . ASP B 1 95 ? -14.336 -1.616 6.895 1 57 95 ASP B CA 1
ATOM 1775 C C . ASP B 1 95 ? -14.523 -0.193 6.371 1 57 95 ASP B C 1
ATOM 1777 O O . ASP B 1 95 ? -15.156 0.638 7.031 1 57 95 ASP B O 1
ATOM 1781 N N . TYR B 1 96 ? -13.992 -0.008 5.301 1 56.72 96 TYR B N 1
ATOM 1782 C CA . TYR B 1 96 ? -14.125 1.291 4.652 1 56.72 96 TYR B CA 1
ATOM 1783 C C . TYR B 1 96 ? -15.578 1.575 4.297 1 56.72 96 TYR B C 1
ATOM 1785 O O . TYR B 1 96 ? -16.078 2.68 4.527 1 56.72 96 TYR B O 1
ATOM 1793 N N . PHE B 1 97 ? -16.078 0.587 3.705 1 55.09 97 PHE B N 1
ATOM 1794 C CA . PHE B 1 97 ? -17.453 0.8 3.289 1 55.09 97 PHE B CA 1
ATOM 1795 C C . PHE B 1 97 ? -18.375 0.978 4.5 1 55.09 97 PHE B C 1
ATOM 1797 O O . PHE B 1 97 ? -19.375 1.674 4.422 1 55.09 97 PHE B O 1
ATOM 1804 N N . ARG B 1 98 ? -17.984 0.427 5.484 1 49.97 98 ARG B N 1
ATOM 1805 C CA . ARG B 1 98 ? -18.781 0.632 6.688 1 49.97 98 ARG B CA 1
ATOM 1806 C C . ARG B 1 98 ? -18.609 2.049 7.223 1 49.97 98 ARG B C 1
ATOM 1808 O O . ARG B 1 98 ? -19.547 2.617 7.801 1 49.97 98 ARG B O 1
ATOM 1815 N N . LEU B 1 99 ? -17.453 2.537 7.148 1 45.47 99 LEU B N 1
ATOM 1816 C CA . LEU B 1 99 ? -17.156 3.844 7.734 1 45.47 99 LEU B CA 1
ATOM 1817 C C . LEU B 1 99 ? -17.609 4.965 6.801 1 45.47 99 LEU B C 1
ATOM 1819 O O . LEU B 1 99 ? -17.5 6.145 7.152 1 45.47 99 LEU B O 1
ATOM 1823 N N . LYS B 1 100 ? -17.531 4.723 5.477 1 46.16 100 LYS B N 1
ATOM 1824 C CA . LYS B 1 100 ? -17.953 5.891 4.715 1 46.16 100 LYS B CA 1
ATOM 1825 C C . LYS B 1 100 ? -19.266 6.457 5.262 1 46.16 100 LYS B C 1
ATOM 1827 O O . LYS B 1 100 ? -20.25 5.727 5.414 1 46.16 100 LYS B O 1
ATOM 1832 N N . PRO B 1 101 ? -19.25 7.461 5.961 1 41.38 101 PRO B N 1
ATOM 1833 C CA . PRO B 1 101 ? -20.516 8.188 6.012 1 41.38 101 PRO B CA 1
ATOM 1834 C C . PRO B 1 101 ? -21.203 8.273 4.652 1 41.38 101 PRO B C 1
ATOM 1836 O O . PRO B 1 101 ? -20.594 8.719 3.676 1 41.38 101 PRO B O 1
ATOM 1839 N N . ILE B 1 102 ? -22.047 7.328 4.156 1 38.09 102 ILE B N 1
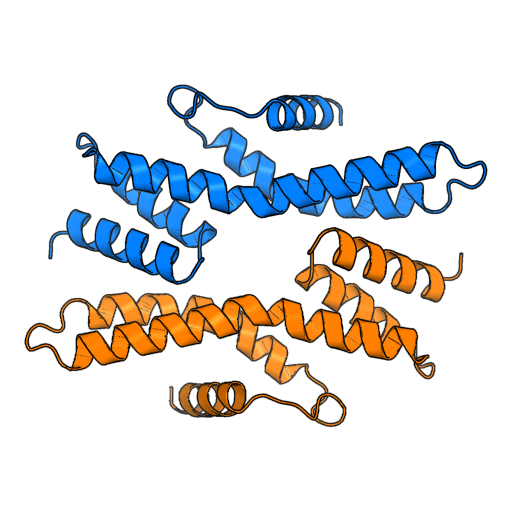ATOM 1840 C CA . ILE B 1 102 ? -22.922 7.152 3.008 1 38.09 102 ILE B CA 1
ATOM 1841 C C . ILE B 1 102 ? -23.219 8.508 2.363 1 38.09 102 ILE B C 1
ATOM 1843 O O . ILE B 1 102 ? -23.266 8.617 1.137 1 38.09 102 ILE B O 1
ATOM 1847 N N . GLN B 1 103 ? -23.594 9.453 3.043 1 39.94 103 GLN B N 1
ATOM 1848 C CA . GLN B 1 103 ? -24.172 10.68 2.514 1 39.94 103 GLN B CA 1
ATOM 1849 C C . GLN B 1 103 ? -23.172 11.438 1.646 1 39.94 103 GLN B C 1
ATOM 1851 O O . GLN B 1 103 ? -23.562 12.07 0.658 1 39.94 103 GLN B O 1
ATOM 1856 N N . GLN B 1 104 ? -21.984 11.688 2.08 1 40.66 104 GLN B N 1
ATOM 1857 C CA . GLN B 1 104 ? -21.203 12.695 1.38 1 40.66 104 GLN B CA 1
ATOM 1858 C C . GLN B 1 104 ? -20.359 12.07 0.266 1 40.66 104 GLN B C 1
ATOM 1860 O O . GLN B 1 104 ? -19.766 12.789 -0.546 1 40.66 104 GLN B O 1
ATOM 1865 N N . VAL B 1 105 ? -19.953 10.82 0.343 1 40.69 105 VAL B N 1
ATOM 1866 C CA . VAL B 1 105 ? -19.188 10.297 -0.787 1 40.69 105 VAL B CA 1
ATOM 1867 C C . VAL B 1 105 ? -20.141 9.766 -1.853 1 40.69 105 VAL B C 1
ATOM 1869 O O . VAL B 1 105 ? -20.672 8.656 -1.727 1 40.69 105 VAL B O 1
ATOM 1872 N N . LYS B 1 106 ? -21.062 10.375 -2.293 1 41.59 106 LYS B N 1
ATOM 1873 C CA . LYS B 1 106 ? -21.984 10.078 -3.383 1 41.59 106 LYS B CA 1
ATOM 1874 C C . LYS B 1 106 ? -21.297 9.273 -4.48 1 41.59 106 LYS B C 1
ATOM 1876 O O . LYS B 1 106 ? -21.953 8.68 -5.332 1 41.59 106 LYS B O 1
ATOM 1881 N N . GLU B 1 107 ? -20.172 9.625 -4.891 1 40.78 107 GLU B N 1
ATOM 1882 C CA . GLU B 1 107 ? -19.781 9 -6.156 1 40.78 107 GLU B CA 1
ATOM 1883 C C . GLU B 1 107 ? -19.328 7.562 -5.945 1 40.78 107 GLU B C 1
ATOM 1885 O O . GLU B 1 107 ? -18.141 7.309 -5.754 1 40.78 107 GLU B O 1
ATOM 1890 N N . THR B 1 108 ? -19.953 6.836 -5.18 1 43.25 108 THR B N 1
ATOM 1891 C CA . THR B 1 108 ? -19.578 5.441 -4.988 1 43.25 108 THR B CA 1
ATOM 1892 C C . THR B 1 108 ? -19.609 4.684 -6.312 1 43.25 108 THR B C 1
ATOM 1894 O O . THR B 1 108 ? -20.578 4.797 -7.074 1 43.25 108 THR B O 1
ATOM 1897 N N . SER B 1 109 ? -18.516 4.328 -6.867 1 46.47 109 SER B N 1
ATOM 1898 C CA . SER B 1 109 ? -18.328 3.586 -8.109 1 46.47 109 SER B CA 1
ATOM 1899 C C . SER B 1 109 ? -19.094 2.268 -8.086 1 46.47 109 SER B C 1
ATOM 1901 O O . SER B 1 109 ? -19.328 1.7 -7.012 1 46.47 109 SER B O 1
ATOM 1903 N N . PRO B 1 110 ? -19.812 2.041 -9.141 1 48.88 110 PRO B N 1
ATOM 1904 C CA . PRO B 1 110 ? -20.5 0.767 -9.391 1 48.88 110 PRO B CA 1
ATOM 1905 C C . PRO B 1 110 ? -19.703 -0.436 -8.891 1 48.88 110 PRO B C 1
ATOM 1907 O O . PRO B 1 110 ? -20.281 -1.421 -8.43 1 48.88 110 PRO B O 1
ATOM 1910 N N . GLN B 1 111 ? -18.5 -0.326 -8.906 1 50.88 111 GLN B N 1
ATOM 1911 C CA . GLN B 1 111 ? -17.672 -1.444 -8.469 1 50.88 111 GLN B CA 1
ATOM 1912 C C . GLN B 1 111 ? -17.875 -1.726 -6.98 1 50.88 111 GLN B C 1
ATOM 1914 O O . GLN B 1 111 ? -17.922 -2.885 -6.566 1 50.88 111 GLN B O 1
ATOM 1919 N N . LEU B 1 112 ? -18.141 -0.704 -6.348 1 53.88 112 LEU B N 1
ATOM 1920 C CA . LEU B 1 112 ? -18.359 -0.862 -4.914 1 53.88 112 LEU B CA 1
ATOM 1921 C C . LEU B 1 112 ? -19.672 -1.594 -4.648 1 53.88 112 LEU B C 1
ATOM 1923 O O . LEU B 1 112 ? -19.75 -2.406 -3.727 1 53.88 112 LEU B O 1
ATOM 1927 N N . ASP B 1 113 ? -20.562 -1.169 -5.43 1 52.84 113 ASP B N 1
ATOM 1928 C CA . ASP B 1 113 ? -21.859 -1.845 -5.301 1 52.84 113 ASP B CA 1
ATOM 1929 C C . ASP B 1 113 ? -21.719 -3.344 -5.559 1 52.84 113 ASP B C 1
ATOM 1931 O O . ASP B 1 113 ? -22.344 -4.156 -4.875 1 52.84 113 ASP B O 1
ATOM 1935 N N . LEU B 1 114 ? -21.031 -3.699 -6.504 1 51.91 114 LEU B N 1
ATOM 1936 C CA . LEU B 1 114 ? -20.812 -5.105 -6.836 1 51.91 114 LEU B CA 1
ATOM 1937 C C . LEU B 1 114 ? -20.094 -5.828 -5.707 1 51.91 114 LEU B C 1
ATOM 1939 O O . LEU B 1 114 ? -20.438 -6.965 -5.371 1 51.91 114 LEU B O 1
ATOM 1943 N N . ILE B 1 115 ? -19.203 -5.367 -5.145 1 51 115 ILE B N 1
ATOM 1944 C CA . ILE B 1 115 ? -18.453 -5.934 -4.02 1 51 115 ILE B CA 1
ATOM 1945 C C . ILE B 1 115 ? -19.406 -6.168 -2.846 1 51 115 ILE B C 1
ATOM 1947 O O . ILE B 1 115 ? -19.375 -7.227 -2.211 1 51 115 ILE B O 1
ATOM 1951 N N . ARG B 1 116 ? -20.219 -5.094 -2.637 1 54.72 116 ARG B N 1
ATOM 1952 C CA . ARG B 1 116 ? -21.219 -5.215 -1.572 1 54.72 116 ARG B CA 1
ATOM 1953 C C . ARG B 1 116 ? -22.109 -6.438 -1.79 1 54.72 116 ARG B C 1
ATOM 1955 O O . ARG B 1 116 ? -22.406 -7.168 -0.845 1 54.72 116 ARG B O 1
ATOM 1962 N N . LYS B 1 117 ? -22.469 -6.492 -2.98 1 52.72 117 LYS B N 1
ATOM 1963 C CA . LYS B 1 117 ? -23.359 -7.59 -3.336 1 52.72 117 LYS B CA 1
ATOM 1964 C C . LYS B 1 117 ? -22.672 -8.938 -3.152 1 52.72 117 LYS B C 1
ATOM 1966 O O . LYS B 1 117 ? -23.281 -9.898 -2.676 1 52.72 117 LYS B O 1
ATOM 1971 N N . LYS B 1 118 ? -21.578 -9.07 -3.49 1 49.53 118 LYS B N 1
ATOM 1972 C CA . LYS B 1 118 ? -20.828 -10.32 -3.391 1 49.53 118 LYS B CA 1
ATOM 1973 C C . LYS B 1 118 ? -20.5 -10.648 -1.938 1 49.53 118 LYS B C 1
ATOM 1975 O O . LYS B 1 118 ? -20.453 -11.812 -1.556 1 49.53 118 LYS B O 1
ATOM 1980 N N . LEU B 1 119 ? -20.281 -9.703 -1.203 1 50.72 119 LEU B N 1
ATOM 1981 C CA . LEU B 1 119 ? -20.016 -9.859 0.222 1 50.72 119 LEU B CA 1
ATOM 1982 C C . LEU B 1 119 ? -21.266 -10.328 0.961 1 50.72 119 LEU B C 1
ATOM 1984 O O . LEU B 1 119 ? -21.172 -11.078 1.938 1 50.72 119 LEU B O 1
ATOM 1988 N N . ASN B 1 120 ? -22.25 -9.664 0.75 1 48.5 120 ASN B N 1
ATOM 1989 C CA . ASN B 1 120 ? -23.484 -10.102 1.392 1 48.5 120 ASN B CA 1
ATOM 1990 C C . ASN B 1 120 ? -23.859 -11.523 0.978 1 48.5 120 ASN B C 1
ATOM 1992 O O . ASN B 1 120 ? -24.703 -12.156 1.621 1 48.5 120 ASN B O 1
ATOM 1996 N N . LYS B 1 121 ? -23.312 -11.938 -0.018 1 47.53 121 LYS B N 1
ATOM 1997 C CA . LYS B 1 121 ? -23.672 -13.297 -0.408 1 47.53 121 LYS B CA 1
ATOM 1998 C C . LYS B 1 121 ? -22.875 -14.328 0.388 1 47.53 121 LYS B C 1
ATOM 2000 O O . LYS B 1 121 ? -23.312 -15.469 0.545 1 47.53 121 LYS B O 1
ATOM 2005 N N . ASN B 1 122 ? -21.703 -14.133 0.796 1 39.47 122 ASN B N 1
ATOM 2006 C CA . ASN B 1 122 ? -21.047 -15.156 1.605 1 39.47 122 ASN B CA 1
ATOM 2007 C C . ASN B 1 122 ? -21.234 -14.891 3.098 1 39.47 122 ASN B C 1
ATOM 2009 O O . ASN B 1 122 ? -21.078 -13.75 3.549 1 39.47 122 ASN B O 1
#

Foldseek 3Di:
DDPLVVLVVVLVVCVVVLVLVVNQVSLVVNVVVPDDDDPVSVVSNLVSLCSQLVVLLVVVVVLVVVLVVLVPDPDNVCNVVSVVCVCVSCVSVVVSVVPPPVPPVPPPPPSNVVSVVVVVVD/DDPLVVLVVVLVVCVVVLVLVVNQVSLVVNVVVPDDDDPVSVVSNLVSLCSQLVVLLVVVVVLVVVLVVLVPDPDNVCNVVSVVCVCVSCVSVVVSVVPPPCPPVPVPDPSNVVSVVVVVVD

Secondary structure (DSSP, 8-state):
--HHHHHHHHHHHHHHTT-HHHHHHHHHHHHHT-SPPPHHHHHHHHHHHHHHHHHHHHHHHHHHHHHHHHHTSS--HHHHHHHHHHHHHHHHHHHHHHHS-TTT-----HHHHHHHHHHHH-/--HHHHHHHHHHHHHHTT-HHHHHHHHHHHHHT-SPPPHHHHHHHHHHHHHHHHHHHHHHHHHHHHHHHHHTSS--HHHHHHHHHHHHHHHHHHHHHHHS-TTT-----HHHHHHHHHHHH-

Sequence (244 aa):
MSTRDELLYMARLTEQTERFEDMVNYIKQLVSVGQELSVEERNLLSVAYKNSIGGRRTAWRVLSSIENKEEGKVQKSHILLIQKLVPYINSSLFDYFRLKPIQQVKETSPQLDLIRKKLNKNMSTRDELLYMARLTEQTERFEDMVNYIKQLVSVGQELSVEERNLLSVAYKNSIGGRRTAWRVLSSIENKEEGKVQKSHILLIQKLVPYINSSLFDYFRLKPIQQVKETSPQLDLIRKKLNKN

InterPro domains:
  IPR000308 14-3-3 protein [PTHR18860] (4-93)
  IPR023410 14-3-3 domain [PF00244] (10-95)
  IPR023410 14-3-3 domain [SM00101] (4-122)
  IPR036815 14-3-3 domain superfamily [G3DSA:1.20.190.20] (1-99)
  IPR036815 14-3-3 domain superfamily [SSF48445] (1-95)